Protein AF-A0A9P0ZIE6-F1 (afdb_monomer)

Foldseek 3Di:
DLQVVVLVLDDPVCSVVQDRDPDPVVSVVSCCVVPVVPLVVVLVVLVVVLLVLAADVPHDLVVSVVVNVVSLLVNCLSPPDFDDPDPPDPPCVVVVVVQVSQQVSLVSSLVRDPPDPQCVVVSCVQVVDPDRDGPVVSSVVVVVSVVVVVVVVVVCVVDDDDDDDDDDDDDDDDDDDDDDDDDDDDDDDDDPPDPDDTDHDDPDDHDPPPDDDD

Structure (mmCIF, N/CA/C/O backbone):
data_AF-A0A9P0ZIE6-F1
#
_entry.id   AF-A0A9P0ZIE6-F1
#
loop_
_atom_site.group_PDB
_atom_site.id
_atom_site.type_symbol
_atom_site.label_atom_id
_atom_site.label_alt_id
_atom_site.label_comp_id
_atom_site.label_asym_id
_atom_site.label_entity_id
_atom_site.label_seq_id
_atom_site.pdbx_PDB_ins_code
_atom_site.Cartn_x
_atom_site.Cartn_y
_atom_site.Cartn_z
_atom_site.occupancy
_atom_site.B_iso_or_equiv
_atom_site.auth_seq_id
_atom_site.auth_comp_id
_atom_site.auth_asym_id
_atom_site.auth_atom_id
_atom_site.pdbx_PDB_model_num
ATOM 1 N N . MET A 1 1 ? 6.584 10.038 -33.204 1.00 77.12 1 MET A N 1
ATOM 2 C CA . MET A 1 1 ? 5.863 10.869 -32.205 1.00 77.12 1 MET A CA 1
ATOM 3 C C . MET A 1 1 ? 6.104 10.451 -30.750 1.00 77.12 1 MET A C 1
ATOM 5 O O . MET A 1 1 ? 6.425 11.321 -29.957 1.00 77.12 1 MET A O 1
ATOM 9 N N . ILE A 1 2 ? 6.008 9.167 -30.377 1.00 82.75 2 ILE A N 1
ATOM 10 C CA . ILE A 1 2 ? 6.104 8.726 -28.962 1.00 82.75 2 ILE A CA 1
ATOM 11 C C . ILE A 1 2 ? 7.501 8.949 -28.346 1.00 82.75 2 ILE A C 1
ATOM 13 O O . ILE A 1 2 ? 7.607 9.404 -27.213 1.00 82.75 2 ILE A O 1
ATOM 17 N N . VAL A 1 3 ? 8.572 8.692 -29.103 1.00 82.31 3 VAL A N 1
ATOM 18 C CA . VAL A 1 3 ? 9.971 8.884 -28.663 1.00 82.31 3 VAL A CA 1
ATOM 19 C C . VAL A 1 3 ? 10.231 10.328 -28.214 1.00 82.31 3 VAL A C 1
ATOM 21 O O . VAL A 1 3 ? 10.758 10.555 -27.130 1.00 82.31 3 VAL A O 1
ATOM 24 N N . ALA A 1 4 ? 9.793 11.313 -29.004 1.00 83.56 4 ALA A N 1
ATOM 25 C CA . ALA A 1 4 ? 9.946 12.731 -28.677 1.00 83.56 4 ALA A CA 1
ATOM 26 C C . ALA A 1 4 ? 9.133 13.142 -27.438 1.00 83.56 4 ALA A C 1
ATOM 28 O O . ALA A 1 4 ? 9.583 13.971 -26.654 1.00 83.56 4 ALA A O 1
ATOM 29 N N . TRP A 1 5 ? 7.953 12.551 -27.228 1.00 85.38 5 TRP A N 1
ATOM 30 C CA . TRP A 1 5 ? 7.176 12.762 -26.004 1.00 85.38 5 TRP A CA 1
ATOM 31 C C . TRP A 1 5 ? 7.909 12.236 -24.769 1.00 85.38 5 TRP A C 1
ATOM 33 O O . TRP A 1 5 ? 8.040 12.966 -23.793 1.00 85.38 5 TRP A O 1
ATOM 43 N N . ILE A 1 6 ? 8.465 11.023 -24.841 1.00 84.06 6 ILE A N 1
ATOM 44 C CA . ILE A 1 6 ? 9.253 10.439 -23.747 1.00 84.06 6 ILE A CA 1
ATOM 45 C C . ILE A 1 6 ? 10.444 11.344 -23.406 1.00 84.06 6 ILE A C 1
ATOM 47 O O . ILE A 1 6 ? 10.617 11.711 -22.247 1.00 84.06 6 ILE A O 1
ATOM 51 N N . PHE A 1 7 ? 11.209 11.792 -24.406 1.00 81.06 7 PHE A N 1
ATOM 52 C CA . PHE A 1 7 ? 12.328 12.718 -24.192 1.00 81.06 7 PHE A CA 1
ATOM 53 C C . PHE A 1 7 ? 11.905 14.046 -23.548 1.00 81.06 7 PHE A C 1
ATOM 55 O O . PHE A 1 7 ? 12.624 14.565 -22.698 1.00 81.06 7 PHE A O 1
ATOM 62 N N . ASN A 1 8 ? 10.737 14.583 -23.910 1.00 83.25 8 ASN A N 1
ATOM 63 C CA . ASN A 1 8 ? 10.233 15.837 -23.349 1.00 83.25 8 ASN A CA 1
ATOM 64 C C . ASN A 1 8 ? 9.696 15.706 -21.917 1.00 83.25 8 ASN A C 1
ATOM 66 O O . ASN A 1 8 ? 9.673 16.699 -21.196 1.00 83.25 8 ASN A O 1
ATOM 70 N N . THR A 1 9 ? 9.301 14.505 -21.490 1.00 84.25 9 THR A N 1
ATOM 71 C CA . THR A 1 9 ? 8.858 14.240 -20.109 1.00 84.25 9 THR A CA 1
ATOM 72 C C . THR A 1 9 ? 10.001 13.983 -19.127 1.00 84.25 9 THR A C 1
ATOM 74 O O . THR A 1 9 ? 9.771 13.953 -17.923 1.00 84.25 9 THR A O 1
ATOM 77 N N . ILE A 1 10 ? 11.223 13.782 -19.624 1.00 82.38 10 ILE A N 1
ATOM 78 C CA . ILE A 1 10 ? 12.402 13.517 -18.794 1.00 82.38 10 ILE A CA 1
ATOM 79 C C . ILE A 1 10 ? 13.038 14.840 -18.383 1.00 82.38 10 ILE A C 1
ATOM 81 O O . ILE A 1 10 ? 13.118 15.774 -19.192 1.00 82.38 10 ILE A O 1
ATOM 85 N N . ASP A 1 11 ? 13.518 14.896 -17.143 1.00 82.69 11 ASP A N 1
ATOM 86 C CA . ASP A 1 11 ? 14.234 16.049 -16.610 1.00 82.69 11 ASP A CA 1
ATOM 87 C C . ASP A 1 11 ? 15.426 16.436 -17.515 1.00 82.69 11 ASP A C 1
ATOM 89 O O . ASP A 1 11 ? 16.189 15.550 -17.924 1.00 82.69 11 ASP A O 1
ATOM 93 N N . PRO A 1 12 ? 15.609 17.726 -17.863 1.00 79.81 12 PRO A N 1
ATOM 94 C CA . PRO A 1 12 ? 16.660 18.167 -18.779 1.00 79.81 12 PRO A CA 1
ATOM 95 C C . PRO A 1 12 ? 18.069 17.728 -18.370 1.00 79.81 12 PRO A C 1
ATOM 97 O O . PRO A 1 12 ? 18.883 17.440 -19.249 1.00 79.81 12 PRO A O 1
ATOM 100 N N . SER A 1 13 ? 18.344 17.619 -17.065 1.00 81.00 13 SER A N 1
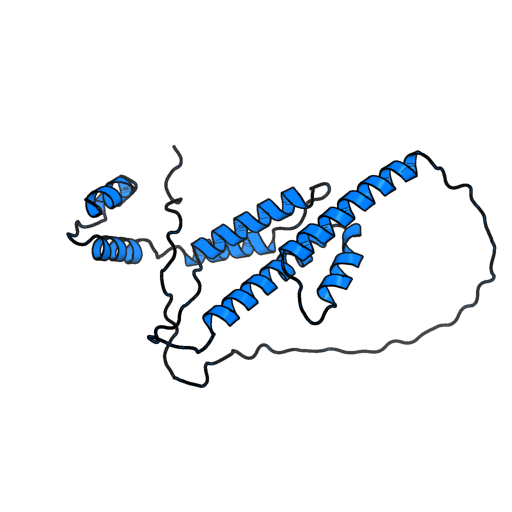ATOM 101 C CA . SER A 1 13 ? 19.649 17.184 -16.552 1.00 81.00 13 SER A CA 1
ATOM 102 C C . SER A 1 13 ? 19.972 15.729 -16.905 1.00 81.00 13 SER A C 1
ATOM 104 O O . SER A 1 13 ? 21.135 15.382 -17.096 1.00 81.00 13 SER A O 1
ATOM 106 N N . LEU A 1 14 ? 18.946 14.888 -17.070 1.00 78.50 14 LEU A N 1
ATOM 107 C CA . LEU A 1 14 ? 19.089 13.472 -17.409 1.00 78.50 14 LEU A CA 1
ATOM 108 C C . LEU A 1 14 ? 19.123 13.223 -18.920 1.00 78.50 14 LEU A C 1
ATOM 110 O O . LEU A 1 14 ? 19.641 12.192 -19.354 1.00 78.50 14 LEU A O 1
ATOM 114 N N . ARG A 1 15 ? 18.622 14.156 -19.741 1.00 80.88 15 ARG A N 1
ATOM 115 C CA . ARG A 1 15 ? 18.558 13.999 -21.208 1.00 80.88 15 ARG A CA 1
ATOM 116 C C . ARG A 1 15 ? 19.932 13.822 -21.849 1.00 80.88 15 ARG A C 1
ATOM 118 O O . ARG A 1 15 ? 20.050 13.054 -22.796 1.00 80.88 15 ARG A O 1
ATOM 125 N N . SER A 1 16 ? 20.961 14.485 -21.320 1.00 79.94 16 SER A N 1
ATOM 126 C CA . SER A 1 16 ? 22.346 14.388 -21.810 1.00 79.94 16 SER A CA 1
ATOM 127 C C . SER A 1 16 ? 22.940 12.983 -21.660 1.00 79.94 16 SER A C 1
ATOM 129 O O . SER A 1 16 ? 23.823 12.593 -22.419 1.00 79.94 16 SER A O 1
ATOM 131 N N . SER A 1 17 ? 22.433 12.210 -20.699 1.00 81.44 17 SER A N 1
ATOM 132 C CA . SER A 1 17 ? 22.898 10.856 -20.401 1.00 81.44 17 SER A CA 1
ATOM 133 C C . SER A 1 17 ? 22.158 9.761 -21.177 1.00 81.44 17 SER A C 1
ATOM 135 O O . SER A 1 17 ? 22.553 8.599 -21.097 1.00 81.44 17 SER A O 1
ATOM 137 N N . ILE A 1 18 ? 21.098 10.096 -21.922 1.00 81.75 18 ILE A N 1
ATOM 138 C CA . ILE A 1 18 ? 20.249 9.135 -22.639 1.00 81.75 18 ILE A CA 1
ATOM 139 C C . ILE A 1 18 ? 20.520 9.244 -24.138 1.00 81.75 18 ILE A C 1
ATOM 141 O O . ILE A 1 18 ? 20.353 10.300 -24.744 1.00 81.75 18 ILE A O 1
ATOM 145 N N . SER A 1 19 ? 20.913 8.133 -24.760 1.00 81.94 19 SER A N 1
ATOM 146 C CA . SER A 1 19 ? 21.117 8.081 -26.208 1.00 81.94 19 SER A CA 1
ATOM 147 C C . SER A 1 19 ? 19.775 8.019 -26.939 1.00 81.94 19 SER A C 1
ATOM 149 O O . SER A 1 19 ? 18.860 7.308 -26.523 1.00 81.94 19 SER A O 1
ATOM 151 N N . TYR A 1 20 ? 19.656 8.739 -28.054 1.00 80.56 20 TYR A N 1
ATOM 152 C CA . TYR A 1 20 ? 18.466 8.671 -28.901 1.00 80.56 20 TYR A CA 1
ATOM 153 C C . TYR A 1 20 ? 18.271 7.257 -29.474 1.00 80.56 20 TYR A C 1
ATOM 155 O O . TYR A 1 20 ? 19.236 6.603 -29.875 1.00 80.56 20 TYR A O 1
ATOM 163 N N . ARG A 1 21 ? 17.019 6.784 -29.509 1.00 81.75 21 ARG A N 1
ATOM 164 C CA . ARG A 1 21 ? 16.616 5.492 -30.084 1.00 81.75 21 ARG A CA 1
ATOM 165 C C . ARG A 1 21 ? 15.365 5.682 -30.936 1.00 81.75 21 ARG A C 1
ATOM 167 O O . ARG A 1 21 ? 14.447 6.388 -30.521 1.00 81.75 21 ARG A O 1
ATOM 174 N N . ASP A 1 22 ? 15.298 4.987 -32.067 1.00 82.25 22 ASP A N 1
ATOM 175 C CA . ASP A 1 22 ? 14.170 5.089 -33.007 1.00 82.25 22 ASP A CA 1
ATOM 176 C C . ASP A 1 22 ? 12.903 4.385 -32.494 1.00 82.25 22 ASP A C 1
ATOM 178 O O . ASP A 1 22 ? 11.773 4.773 -32.798 1.00 82.25 22 ASP A O 1
ATOM 182 N N . SER A 1 23 ? 13.085 3.360 -31.660 1.00 87.44 23 SER A N 1
ATOM 183 C CA . SER A 1 23 ? 12.010 2.606 -31.024 1.00 87.44 23 SER A CA 1
ATOM 184 C C . SER A 1 23 ? 11.738 3.130 -29.615 1.00 87.44 23 SER A C 1
ATOM 186 O O . SER A 1 23 ? 12.613 3.141 -28.748 1.00 87.44 23 SER A O 1
ATOM 188 N N . ALA A 1 24 ? 10.481 3.494 -29.344 1.00 84.94 24 ALA A N 1
ATOM 189 C CA . ALA A 1 24 ? 10.041 3.908 -28.009 1.00 84.94 24 ALA A CA 1
ATOM 190 C C . ALA A 1 24 ? 10.221 2.800 -26.957 1.00 84.94 24 ALA A C 1
ATOM 192 O O . ALA A 1 24 ? 10.434 3.092 -25.781 1.00 84.94 24 ALA A O 1
ATOM 193 N N . ARG A 1 25 ? 10.156 1.528 -27.375 1.00 84.19 25 ARG A N 1
ATOM 194 C CA . ARG A 1 25 ? 10.409 0.379 -26.499 1.00 84.19 25 ARG A CA 1
ATOM 195 C C . ARG A 1 25 ? 11.873 0.334 -26.069 1.00 84.19 25 ARG A C 1
ATOM 197 O O . ARG A 1 25 ? 12.137 0.149 -24.886 1.00 84.19 25 ARG A O 1
ATOM 204 N N . ASP A 1 26 ? 12.787 0.533 -27.010 1.00 84.69 26 ASP A N 1
ATOM 205 C CA . ASP A 1 26 ? 14.225 0.422 -26.758 1.00 84.69 26 ASP A CA 1
ATOM 206 C C . ASP A 1 26 ? 14.730 1.632 -25.970 1.00 84.69 26 ASP A C 1
ATOM 208 O O . ASP A 1 26 ? 15.514 1.472 -25.039 1.00 84.69 26 ASP A O 1
ATOM 212 N N . LEU A 1 27 ? 14.199 2.828 -26.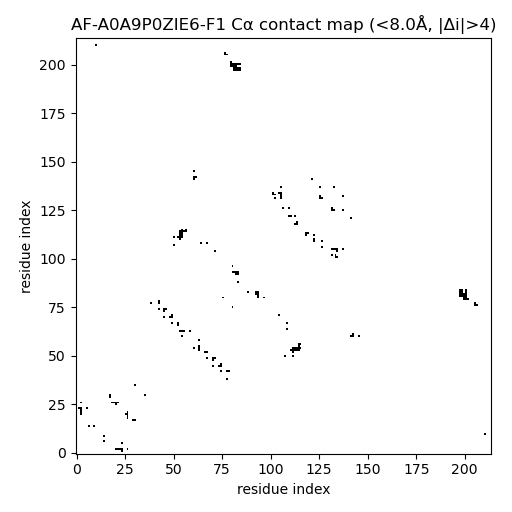260 1.00 85.56 27 LEU A N 1
ATOM 213 C CA . LEU A 1 27 ? 14.433 4.019 -25.440 1.00 85.56 27 LEU A CA 1
ATOM 214 C C . LEU A 1 27 ? 13.996 3.788 -23.989 1.00 85.56 27 LEU A C 1
ATOM 216 O O . LEU A 1 27 ? 14.733 4.085 -23.053 1.00 85.56 27 LEU A O 1
ATOM 220 N N . ARG A 1 28 ? 12.789 3.246 -23.797 1.00 82.81 28 ARG A N 1
ATOM 221 C CA . ARG A 1 28 ? 12.257 2.948 -22.464 1.00 82.81 28 ARG A CA 1
ATOM 222 C C . ARG A 1 28 ? 13.112 1.919 -21.730 1.00 82.81 28 ARG A C 1
ATOM 224 O O . ARG A 1 28 ? 13.285 2.044 -20.522 1.00 82.81 28 ARG A O 1
ATOM 231 N N . GLU A 1 29 ? 13.613 0.908 -22.430 1.00 82.81 29 GLU A N 1
ATO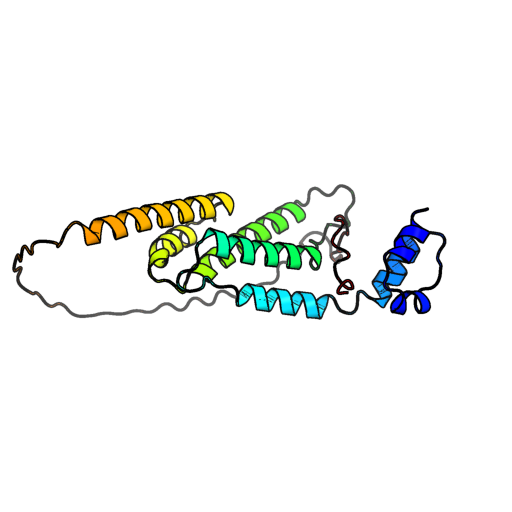M 232 C CA . GLU A 1 29 ? 14.470 -0.114 -21.834 1.00 82.81 29 GLU A CA 1
ATOM 233 C C . GLU A 1 29 ? 15.835 0.455 -21.427 1.00 82.81 29 GLU A C 1
ATOM 235 O O . GLU A 1 29 ? 16.282 0.177 -20.321 1.00 82.81 29 GLU A O 1
ATOM 240 N N . ASP A 1 30 ? 16.451 1.317 -22.242 1.00 82.56 30 ASP A N 1
ATOM 241 C CA . ASP A 1 30 ? 17.716 1.993 -21.899 1.00 82.56 30 ASP A CA 1
ATOM 242 C C . ASP A 1 30 ? 17.545 2.899 -20.663 1.00 82.56 30 ASP A C 1
ATOM 244 O O . ASP A 1 30 ? 18.332 2.836 -19.718 1.00 82.56 30 ASP A O 1
ATOM 248 N N . ILE A 1 31 ? 16.448 3.666 -20.602 1.00 81.88 31 ILE A N 1
ATOM 249 C CA . ILE A 1 31 ? 16.085 4.464 -19.418 1.00 81.88 31 ILE A CA 1
ATOM 250 C C . ILE A 1 31 ? 15.876 3.555 -18.202 1.00 81.88 31 ILE A C 1
ATOM 252 O O . ILE A 1 31 ? 16.398 3.831 -17.123 1.00 81.88 31 ILE A O 1
ATOM 256 N N . ARG A 1 32 ? 15.141 2.448 -18.356 1.00 78.12 32 ARG A N 1
ATOM 257 C CA . ARG A 1 32 ? 14.924 1.486 -17.272 1.00 78.12 32 ARG A CA 1
ATOM 258 C C . ARG A 1 32 ? 16.256 0.924 -16.790 1.00 78.12 32 ARG A C 1
ATOM 260 O O . ARG A 1 32 ? 16.507 0.943 -15.596 1.00 78.12 32 ARG A O 1
ATOM 267 N N . GLN A 1 33 ? 17.133 0.451 -17.660 1.00 76.75 33 GLN A N 1
ATOM 268 C CA . GLN A 1 33 ? 18.392 -0.165 -17.236 1.00 76.75 33 GLN A CA 1
ATOM 269 C C . GLN A 1 33 ? 19.298 0.817 -16.490 1.00 76.75 33 GLN A C 1
ATOM 271 O O . GLN A 1 33 ? 19.892 0.444 -15.481 1.00 76.75 33 GLN A O 1
ATOM 276 N N . ARG A 1 34 ? 19.340 2.082 -16.921 1.00 75.81 34 ARG A N 1
ATOM 277 C CA . ARG A 1 34 ? 20.168 3.115 -16.281 1.00 75.81 34 ARG A CA 1
ATOM 278 C C . ARG A 1 34 ? 19.570 3.671 -14.988 1.00 75.81 34 ARG A C 1
ATOM 280 O O . ARG A 1 34 ? 20.317 3.929 -14.052 1.00 75.81 34 ARG A O 1
ATOM 287 N N . PHE A 1 35 ? 18.246 3.830 -14.912 1.00 72.88 35 PHE A N 1
ATOM 288 C CA . PHE A 1 35 ? 17.576 4.542 -13.811 1.00 72.88 35 PHE A CA 1
ATOM 289 C C . PHE A 1 35 ? 16.687 3.667 -12.914 1.00 72.88 35 PHE A C 1
ATOM 291 O O . PHE A 1 35 ? 16.172 4.146 -11.909 1.00 72.88 35 PHE A O 1
ATOM 298 N N . SER A 1 36 ? 16.518 2.375 -13.217 1.00 69.50 36 SER A N 1
ATOM 299 C CA . SER A 1 36 ? 15.828 1.421 -12.324 1.00 69.50 36 SER A CA 1
ATOM 300 C C . SER A 1 36 ? 16.661 1.022 -11.103 1.00 69.50 36 SER A C 1
ATOM 302 O O . SER A 1 36 ? 16.116 0.469 -10.139 1.00 69.50 36 SER A O 1
ATOM 304 N N . VAL A 1 37 ? 17.968 1.328 -11.118 1.00 55.84 37 VAL A N 1
ATOM 305 C CA . VAL A 1 37 ? 18.922 1.124 -10.018 1.00 55.84 37 VAL A CA 1
ATOM 306 C C . VAL A 1 37 ? 18.613 2.135 -8.906 1.00 55.84 37 VAL A C 1
ATOM 308 O O . VAL A 1 37 ? 19.262 3.159 -8.752 1.00 55.84 37 VAL A O 1
ATOM 311 N N . GLY A 1 38 ? 17.538 1.884 -8.165 1.00 60.06 38 GLY A N 1
ATOM 312 C CA . GLY A 1 38 ? 17.027 2.807 -7.146 1.00 60.06 38 GLY A CA 1
ATOM 313 C C . GLY A 1 38 ? 15.660 2.418 -6.591 1.00 60.06 38 GLY A C 1
ATOM 314 O O . GLY A 1 38 ? 15.335 2.750 -5.450 1.00 60.06 38 GLY A O 1
ATOM 315 N N . ASN A 1 39 ? 14.89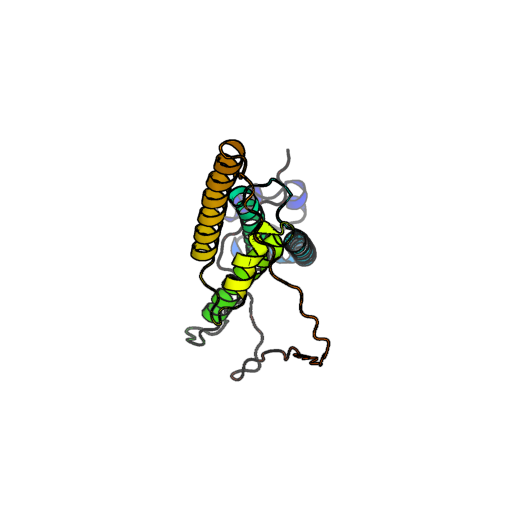1 1.613 -7.333 1.00 71.12 39 ASN A N 1
ATOM 316 C CA . ASN A 1 39 ? 13.563 1.196 -6.885 1.00 71.12 39 ASN A CA 1
ATOM 317 C C . ASN A 1 39 ? 13.625 0.313 -5.633 1.00 71.12 39 ASN A C 1
ATOM 319 O O . ASN A 1 39 ? 12.752 0.417 -4.785 1.00 71.12 39 ASN A O 1
ATOM 323 N N . GLY A 1 40 ? 14.668 -0.505 -5.453 1.00 77.69 40 GLY A N 1
ATOM 324 C CA . GLY A 1 40 ? 14.791 -1.382 -4.279 1.00 77.69 40 GLY A CA 1
ATOM 325 C C . GLY A 1 40 ? 14.842 -0.622 -2.948 1.00 77.69 40 GLY A C 1
ATOM 326 O O . GLY A 1 40 ? 14.127 -0.972 -2.009 1.00 77.69 40 GLY A O 1
ATOM 327 N N . VAL A 1 41 ? 15.633 0.456 -2.883 1.00 83.69 41 VAL A N 1
ATOM 328 C CA . VAL A 1 41 ? 15.724 1.314 -1.688 1.00 83.69 41 VAL A CA 1
ATOM 329 C C . VAL A 1 41 ? 14.403 2.043 -1.462 1.00 83.69 41 VAL A C 1
ATOM 331 O O . VAL A 1 41 ? 13.910 2.072 -0.337 1.00 83.69 41 VAL A O 1
ATOM 334 N N . LYS A 1 42 ? 13.785 2.567 -2.529 1.00 84.69 42 LYS A N 1
ATOM 335 C CA . LYS A 1 42 ? 12.491 3.249 -2.432 1.00 84.69 42 LYS A CA 1
ATOM 336 C C . LYS A 1 42 ? 11.372 2.311 -1.972 1.00 84.69 42 LYS A C 1
ATOM 338 O O . LYS A 1 42 ? 10.597 2.680 -1.099 1.00 84.69 42 LYS A O 1
ATOM 343 N N . ILE A 1 43 ? 11.321 1.085 -2.493 1.00 87.62 43 ILE A N 1
ATOM 344 C CA . ILE A 1 43 ? 10.380 0.040 -2.064 1.00 87.62 43 ILE A CA 1
ATOM 345 C C . ILE A 1 43 ? 10.591 -0.287 -0.587 1.00 87.62 43 ILE A C 1
ATOM 347 O O . ILE A 1 43 ? 9.618 -0.433 0.146 1.00 87.62 43 ILE A O 1
ATOM 351 N N . TYR A 1 44 ? 11.843 -0.409 -0.140 1.00 89.38 44 TYR A N 1
ATOM 352 C CA . TYR A 1 44 ? 12.140 -0.652 1.269 1.00 89.38 44 TYR A CA 1
ATOM 353 C C . TYR A 1 44 ? 11.662 0.505 2.154 1.00 89.38 44 TYR A C 1
ATOM 355 O O . TYR A 1 44 ? 10.951 0.259 3.122 1.00 89.38 44 TYR A O 1
ATOM 363 N N . GLN A 1 45 ? 11.967 1.753 1.784 1.00 90.44 45 GLN A N 1
ATOM 364 C CA . GLN A 1 45 ? 11.489 2.946 2.494 1.00 90.44 45 GLN A CA 1
ATOM 365 C C . GLN A 1 45 ? 9.961 2.974 2.585 1.00 90.44 45 GLN A C 1
ATOM 367 O O . GLN A 1 45 ? 9.423 3.094 3.679 1.00 90.44 45 GLN A O 1
ATOM 372 N N . LEU A 1 46 ? 9.263 2.767 1.463 1.00 91.88 46 LEU A N 1
ATOM 373 C CA . LEU A 1 46 ? 7.801 2.710 1.434 1.00 91.88 46 LEU A CA 1
ATOM 374 C C . LEU A 1 46 ? 7.252 1.572 2.307 1.00 91.88 46 LEU A C 1
ATOM 376 O O . LEU A 1 46 ? 6.243 1.748 2.981 1.00 91.88 46 LEU A O 1
ATOM 380 N N . LYS A 1 47 ? 7.919 0.411 2.339 1.00 90.56 47 LYS A N 1
ATOM 381 C CA . LYS A 1 47 ? 7.540 -0.710 3.214 1.00 90.56 47 LYS A CA 1
ATOM 382 C C . LYS A 1 47 ? 7.754 -0.383 4.695 1.00 90.56 47 LYS A C 1
ATOM 384 O O . LYS A 1 47 ? 6.915 -0.771 5.501 1.00 90.56 47 LYS A O 1
ATOM 389 N N . CYS A 1 48 ? 8.815 0.340 5.052 1.00 91.44 48 CYS A N 1
ATOM 390 C CA . CYS A 1 48 ? 9.020 0.839 6.414 1.00 91.44 48 CYS A CA 1
ATOM 391 C C . CYS A 1 48 ? 7.941 1.858 6.805 1.00 91.44 48 CYS A C 1
ATOM 393 O O . CYS A 1 48 ? 7.283 1.692 7.830 1.00 91.44 48 CYS A O 1
ATOM 395 N N . GLU A 1 49 ? 7.686 2.853 5.949 1.00 92.19 49 GLU A N 1
ATOM 396 C CA . GLU A 1 49 ? 6.617 3.837 6.154 1.00 92.19 49 GLU A CA 1
ATOM 397 C C . GLU A 1 49 ? 5.251 3.157 6.318 1.00 92.19 49 GLU A C 1
ATOM 399 O O . GLU A 1 49 ? 4.455 3.556 7.167 1.00 92.19 49 GLU A O 1
ATOM 404 N N . LEU A 1 50 ? 4.991 2.091 5.556 1.00 92.12 50 LEU A N 1
ATOM 405 C CA . LEU A 1 50 ? 3.777 1.288 5.667 1.00 92.12 50 LEU A CA 1
ATOM 406 C C . LEU A 1 50 ? 3.666 0.583 7.024 1.00 92.12 50 LEU A C 1
ATOM 408 O O . LEU A 1 50 ? 2.602 0.623 7.639 1.00 92.12 50 LEU A O 1
ATOM 412 N N . THR A 1 51 ? 4.747 -0.030 7.519 1.00 88.50 51 THR A N 1
ATOM 413 C CA . THR A 1 51 ? 4.749 -0.684 8.841 1.00 88.50 51 THR A CA 1
ATOM 414 C C . THR A 1 51 ? 4.612 0.303 9.999 1.00 88.50 51 THR A C 1
ATOM 416 O O . THR A 1 51 ? 4.028 -0.034 11.033 1.00 88.50 51 THR A O 1
ATOM 419 N N . ASP A 1 52 ? 5.102 1.527 9.815 1.00 90.19 52 ASP A N 1
ATOM 420 C CA . ASP A 1 52 ? 5.010 2.606 10.799 1.00 90.19 52 ASP A CA 1
ATOM 421 C C . ASP A 1 52 ? 3.675 3.365 10.714 1.00 90.19 52 ASP A C 1
ATOM 423 O O . ASP A 1 52 ? 3.311 4.107 11.634 1.00 90.19 52 ASP A O 1
ATOM 427 N N . CYS A 1 53 ? 2.902 3.161 9.642 1.00 89.81 53 CYS A N 1
ATOM 428 C CA . CYS A 1 53 ? 1.619 3.816 9.423 1.00 89.81 53 CYS A CA 1
ATOM 429 C C . CYS A 1 53 ? 0.533 3.251 10.347 1.00 89.81 53 CYS A C 1
ATOM 431 O O . CYS A 1 53 ? -0.221 2.332 10.015 1.00 89.81 53 CYS A O 1
ATOM 433 N N . LYS A 1 54 ? 0.428 3.857 11.526 1.00 89.62 54 LYS A N 1
ATOM 434 C CA . LYS A 1 54 ? -0.612 3.570 12.514 1.00 89.62 54 LYS A CA 1
ATOM 435 C C . LYS A 1 54 ? -1.591 4.738 12.632 1.00 89.62 54 LYS A C 1
ATOM 437 O O . LYS A 1 54 ? -1.280 5.873 12.241 1.00 89.62 54 LYS A O 1
ATOM 442 N N . GLN A 1 55 ? -2.779 4.451 13.158 1.00 87.88 55 GLN A N 1
ATOM 443 C CA . GLN A 1 55 ? -3.770 5.477 13.464 1.00 87.88 55 GLN A CA 1
ATOM 444 C C . GLN A 1 55 ? -3.222 6.396 14.560 1.00 87.88 55 GLN A C 1
ATOM 446 O O . GLN A 1 55 ? -2.752 5.924 15.596 1.00 87.88 55 GLN A O 1
ATOM 451 N N . ARG A 1 56 ? -3.249 7.710 14.325 1.00 86.44 56 ARG A N 1
ATOM 452 C CA . ARG A 1 56 ? -2.852 8.696 15.340 1.00 86.44 56 ARG A CA 1
ATOM 453 C C . ARG A 1 56 ? -4.000 8.917 16.326 1.00 86.44 56 ARG A C 1
ATOM 455 O O . ARG A 1 56 ? -5.164 8.743 15.968 1.00 86.44 56 ARG A O 1
ATOM 462 N N . SER A 1 57 ? -3.688 9.316 17.558 1.00 82.00 57 SER A N 1
ATOM 463 C CA . SER A 1 57 ? -4.736 9.610 18.542 1.00 82.00 57 SER A CA 1
ATOM 464 C C . SER A 1 57 ? -5.607 10.775 18.057 1.00 82.00 57 SER A C 1
ATOM 466 O O . SER A 1 57 ? -5.086 11.791 17.594 1.00 82.00 57 SER A O 1
ATOM 468 N N . GLY A 1 58 ? -6.928 10.590 18.095 1.00 80.50 58 GLY A N 1
ATOM 469 C CA . GLY A 1 58 ? -7.912 11.560 17.597 1.00 80.50 58 GLY A CA 1
ATOM 470 C C . GLY A 1 58 ? -8.070 11.634 16.070 1.00 80.50 58 GLY A C 1
ATOM 471 O O . GLY A 1 58 ? -8.847 12.451 15.584 1.00 80.50 58 GLY A O 1
ATOM 472 N N . GLU A 1 59 ? -7.369 10.804 15.292 1.00 87.50 59 GLU A N 1
ATOM 473 C CA . GLU A 1 59 ? -7.534 10.752 13.835 1.00 87.50 59 GLU A CA 1
ATOM 474 C C . GLU A 1 59 ? -8.739 9.884 13.441 1.00 87.50 59 GLU A C 1
ATOM 476 O O . GLU A 1 59 ? -8.886 8.763 13.937 1.00 87.50 59 GLU A O 1
ATOM 481 N N . SER A 1 60 ? -9.567 10.367 12.506 1.00 88.88 60 SER A N 1
ATOM 482 C CA . SER A 1 60 ? -10.697 9.590 11.983 1.00 88.88 60 SER A CA 1
ATOM 483 C C . SER A 1 60 ? -10.244 8.379 11.168 1.00 88.88 60 SER A C 1
ATOM 485 O O . SER A 1 60 ? -9.203 8.405 10.497 1.00 88.88 60 SER A O 1
ATOM 487 N N . ILE A 1 61 ? -11.062 7.324 11.157 1.00 89.62 61 ILE A N 1
ATOM 488 C CA . ILE A 1 61 ? -10.745 6.083 10.429 1.00 89.62 61 ILE A CA 1
ATOM 489 C C . ILE A 1 61 ? -10.582 6.351 8.931 1.00 89.62 61 ILE A C 1
ATOM 491 O O . ILE A 1 61 ? -9.697 5.789 8.285 1.00 89.62 61 ILE A O 1
ATOM 495 N N . MET A 1 62 ? -11.391 7.255 8.372 1.00 90.81 62 MET A N 1
ATOM 496 C CA . MET A 1 62 ? -11.297 7.662 6.970 1.00 90.81 62 MET A CA 1
ATOM 497 C C . MET A 1 62 ? -9.945 8.303 6.632 1.00 90.81 62 MET A C 1
ATOM 499 O O . MET A 1 62 ? -9.336 7.951 5.620 1.00 90.81 62 MET A O 1
ATOM 503 N N . THR A 1 63 ? -9.454 9.218 7.473 1.00 91.44 63 THR A N 1
ATOM 504 C CA . THR A 1 63 ? -8.167 9.895 7.240 1.00 91.44 63 THR A CA 1
ATOM 505 C C . THR A 1 63 ? -7.019 8.895 7.298 1.00 91.44 63 THR A C 1
ATOM 507 O O . THR A 1 63 ? -6.181 8.859 6.393 1.00 91.44 63 THR A O 1
ATOM 510 N N . TYR A 1 64 ? -7.036 8.017 8.303 1.00 91.94 64 TYR A N 1
ATOM 511 C CA . TYR A 1 64 ? -6.061 6.941 8.433 1.00 91.94 64 TYR A CA 1
ATOM 512 C C . TYR A 1 64 ? -6.073 6.000 7.215 1.00 91.94 64 TYR A C 1
ATOM 514 O O . TYR A 1 64 ? -5.027 5.755 6.608 1.00 91.94 64 TYR A O 1
ATOM 522 N N . PHE A 1 65 ? -7.255 5.532 6.801 1.00 91.94 65 PHE A N 1
ATOM 523 C CA . PHE A 1 65 ? -7.412 4.640 5.653 1.00 91.94 65 PHE A CA 1
ATOM 524 C C . PHE A 1 65 ? -6.881 5.261 4.357 1.00 91.94 65 PHE A C 1
ATOM 526 O O . PHE A 1 65 ? -6.196 4.589 3.589 1.00 91.94 65 PHE A O 1
ATOM 533 N N . ASN A 1 66 ? -7.129 6.552 4.125 1.00 92.94 66 ASN A N 1
ATOM 534 C CA . ASN A 1 66 ? -6.631 7.249 2.940 1.00 92.94 66 ASN A CA 1
ATOM 535 C C . ASN A 1 66 ? -5.097 7.332 2.909 1.00 92.94 66 ASN A C 1
ATOM 537 O O . ASN A 1 66 ? -4.499 7.113 1.853 1.00 92.94 66 ASN A O 1
ATOM 541 N N . ARG A 1 67 ? -4.447 7.604 4.053 1.00 93.56 67 ARG A N 1
ATOM 542 C CA . ARG A 1 67 ? -2.974 7.596 4.153 1.00 93.56 67 ARG A CA 1
ATOM 543 C C . ARG A 1 67 ? -2.409 6.211 3.853 1.00 93.56 67 ARG A C 1
ATOM 545 O O . ARG A 1 67 ? -1.461 6.090 3.082 1.00 93.56 67 ARG A O 1
ATOM 552 N N . LEU A 1 68 ? -3.013 5.175 4.430 1.00 93.12 68 LEU A N 1
ATOM 553 C CA . LEU A 1 68 ? -2.592 3.791 4.231 1.00 93.12 68 LEU A CA 1
ATOM 554 C C . LEU A 1 68 ? -2.789 3.337 2.777 1.00 93.12 68 LEU A C 1
ATOM 556 O O . LEU A 1 68 ? -1.888 2.750 2.183 1.00 93.12 68 LEU A O 1
ATOM 560 N N . LYS A 1 69 ? -3.929 3.686 2.172 1.00 92.81 69 LYS A N 1
ATOM 561 C CA . LYS A 1 69 ? -4.230 3.399 0.767 1.00 92.81 69 LYS A CA 1
ATOM 562 C C . LYS A 1 69 ? -3.217 4.036 -0.176 1.00 92.81 69 LYS A C 1
ATOM 564 O O . LYS A 1 69 ? -2.737 3.361 -1.078 1.00 92.81 69 LYS A O 1
ATOM 569 N N . LYS A 1 70 ? -2.840 5.291 0.078 1.00 93.00 70 LYS A N 1
ATOM 570 C CA . LYS A 1 70 ? -1.808 5.977 -0.702 1.00 93.00 70 LYS A CA 1
ATOM 571 C C . LYS A 1 70 ? -0.470 5.232 -0.656 1.00 93.00 70 LYS A C 1
ATOM 573 O O . LYS A 1 70 ? 0.124 5.014 -1.702 1.00 93.00 70 LYS A O 1
ATOM 578 N N . LEU A 1 71 ? -0.034 4.784 0.525 1.00 92.88 71 LEU A N 1
ATOM 579 C CA . LEU A 1 71 ? 1.197 3.995 0.658 1.00 92.88 71 LEU A CA 1
ATOM 580 C C . LEU A 1 71 ? 1.108 2.652 -0.075 1.00 92.88 71 LEU A C 1
ATOM 582 O O . LEU A 1 71 ? 2.081 2.233 -0.696 1.00 92.88 71 LEU A O 1
ATOM 586 N N . TRP A 1 72 ? -0.043 1.972 -0.041 1.00 92.94 72 TRP A N 1
ATOM 587 C CA . TRP A 1 72 ? -0.229 0.753 -0.832 1.00 92.94 72 TRP A CA 1
ATOM 588 C C . TRP A 1 72 ? -0.142 1.012 -2.328 1.00 92.94 72 TRP A C 1
ATOM 590 O O . TRP A 1 72 ? 0.484 0.218 -3.025 1.00 92.94 72 TRP A O 1
ATOM 600 N N . ASP A 1 73 ? -0.770 2.080 -2.812 1.00 90.50 73 ASP A N 1
ATOM 601 C CA . ASP A 1 73 ? -0.717 2.463 -4.220 1.00 90.50 73 ASP A CA 1
ATOM 602 C C . ASP A 1 73 ? 0.732 2.777 -4.620 1.00 90.50 73 ASP A C 1
ATOM 604 O O . ASP A 1 73 ? 1.230 2.176 -5.566 1.00 90.50 73 ASP A O 1
ATOM 608 N N . ASP A 1 74 ? 1.462 3.554 -3.812 1.00 89.50 74 ASP A N 1
ATOM 609 C CA . ASP A 1 74 ? 2.884 3.842 -4.030 1.00 89.50 74 ASP A CA 1
ATOM 610 C C . ASP A 1 74 ? 3.735 2.551 -4.029 1.00 89.50 74 ASP A C 1
ATOM 612 O O . ASP A 1 74 ? 4.598 2.368 -4.881 1.00 89.50 74 ASP A O 1
ATOM 616 N N . VAL A 1 75 ? 3.498 1.596 -3.122 1.00 88.88 75 VAL A N 1
ATOM 617 C CA . VAL A 1 75 ? 4.220 0.307 -3.139 1.00 88.88 75 VAL A CA 1
ATOM 618 C C . VAL A 1 75 ? 3.866 -0.514 -4.377 1.00 88.88 75 VAL A C 1
ATOM 620 O O . VAL A 1 75 ? 4.755 -1.107 -4.981 1.00 88.88 75 VAL A O 1
ATOM 623 N N . ASN A 1 76 ? 2.591 -0.570 -4.762 1.00 87.19 76 ASN A N 1
ATOM 624 C CA . ASN A 1 76 ? 2.136 -1.308 -5.944 1.00 87.19 76 ASN A CA 1
ATOM 625 C C . ASN A 1 76 ? 2.713 -0.732 -7.236 1.00 87.19 76 ASN A C 1
ATOM 627 O O . ASN A 1 76 ? 2.921 -1.475 -8.197 1.00 87.19 76 ASN A O 1
ATOM 631 N N . ASP A 1 77 ? 2.962 0.570 -7.219 1.00 84.81 77 ASP A N 1
ATOM 632 C CA . ASP A 1 77 ? 3.538 1.336 -8.299 1.00 84.81 77 ASP A CA 1
ATOM 633 C C . ASP A 1 77 ? 4.995 0.907 -8.583 1.00 84.81 77 ASP A C 1
ATOM 635 O O . ASP A 1 77 ? 5.364 0.660 -9.735 1.00 84.81 77 ASP A O 1
ATOM 639 N N . TYR A 1 78 ? 5.813 0.717 -7.542 1.00 81.00 78 TYR A N 1
ATOM 640 C CA . TYR A 1 78 ? 7.201 0.249 -7.695 1.00 81.00 78 TYR A CA 1
ATOM 641 C C . TYR A 1 78 ? 7.353 -1.284 -7.669 1.00 81.00 78 TYR A C 1
ATOM 643 O O . TYR A 1 78 ? 8.318 -1.813 -8.222 1.00 81.00 78 TYR A O 1
ATOM 651 N N . ASP A 1 79 ? 6.428 -2.003 -7.029 1.00 80.62 79 ASP A N 1
ATOM 652 C CA . ASP A 1 79 ? 6.462 -3.452 -6.795 1.00 80.62 79 ASP A CA 1
ATOM 653 C C . ASP A 1 79 ? 5.299 -4.143 -7.536 1.00 80.62 79 ASP A C 1
ATOM 655 O O . ASP A 1 79 ? 4.312 -4.614 -6.946 1.00 80.62 79 ASP A O 1
ATOM 659 N N . ALA A 1 80 ? 5.391 -4.161 -8.870 1.00 78.69 80 ALA A N 1
ATOM 660 C CA . ALA A 1 80 ? 4.422 -4.831 -9.734 1.00 78.69 80 ALA A CA 1
ATOM 661 C C . ALA A 1 80 ? 4.314 -6.332 -9.402 1.00 78.69 80 ALA A C 1
ATOM 663 O O . ALA A 1 80 ? 5.255 -6.960 -8.933 1.00 78.69 80 ALA A O 1
ATOM 664 N N . LEU A 1 81 ? 3.158 -6.955 -9.631 1.00 78.88 81 LEU A N 1
ATOM 665 C CA . LEU A 1 81 ? 3.070 -8.400 -9.410 1.00 78.88 81 LEU A CA 1
ATOM 666 C C . LEU A 1 81 ? 3.819 -9.145 -10.520 1.00 78.88 81 LEU A C 1
ATOM 668 O O . LEU A 1 81 ? 3.646 -8.813 -11.696 1.00 78.88 81 LEU A O 1
ATOM 672 N N . PRO A 1 82 ? 4.599 -10.187 -10.189 1.00 76.69 82 PRO A N 1
ATOM 673 C CA . PRO A 1 82 ? 5.145 -11.054 -11.214 1.00 76.69 82 PRO A CA 1
ATOM 674 C C . PRO A 1 82 ? 4.001 -11.746 -11.956 1.00 76.69 82 PRO A C 1
ATOM 676 O O . PRO A 1 82 ? 3.056 -12.239 -11.332 1.00 76.69 82 PRO A O 1
ATOM 679 N N . SER A 1 83 ? 4.097 -11.816 -13.284 1.00 71.06 83 SER A N 1
ATOM 680 C CA . SER A 1 83 ? 3.181 -12.649 -14.070 1.00 71.06 83 SER A CA 1
ATOM 681 C C . SER A 1 83 ? 3.910 -13.877 -14.550 1.00 71.06 83 SER A C 1
ATOM 683 O O . SER A 1 83 ? 5.138 -13.928 -14.637 1.00 71.06 83 SER A O 1
ATOM 685 N N . CYS A 1 84 ? 3.142 -14.914 -14.846 1.00 75.00 84 CYS A N 1
ATOM 686 C CA . CYS A 1 84 ? 3.758 -16.065 -15.456 1.00 75.00 84 CYS A CA 1
ATOM 687 C C . CYS A 1 84 ? 4.176 -15.730 -16.889 1.00 75.00 84 CYS A C 1
ATOM 689 O O . CYS A 1 84 ? 3.374 -15.227 -17.671 1.00 75.00 84 CYS A O 1
ATOM 691 N N . SER A 1 85 ? 5.408 -16.085 -17.246 1.00 68.88 85 SER A N 1
ATOM 692 C CA . SER A 1 85 ? 5.924 -16.037 -18.620 1.00 68.88 85 SER A CA 1
ATOM 693 C C . SER A 1 85 ? 5.347 -17.135 -19.521 1.00 68.88 85 SER A C 1
ATOM 695 O O . SER A 1 85 ? 5.723 -17.267 -20.683 1.00 68.88 85 SER A O 1
ATOM 697 N N . CYS A 1 86 ? 4.451 -17.956 -18.986 1.00 74.69 86 CYS A N 1
ATOM 698 C CA . CYS A 1 86 ? 3.832 -19.050 -19.691 1.00 74.69 86 CYS A CA 1
ATOM 699 C C . CYS A 1 86 ? 2.628 -18.548 -20.506 1.00 74.69 86 CYS A C 1
ATOM 701 O O . CYS A 1 86 ? 1.588 -18.185 -19.952 1.00 74.69 86 CYS A O 1
ATOM 703 N N . ASN A 1 87 ? 2.769 -18.536 -21.836 1.00 63.75 87 ASN A N 1
ATOM 704 C CA . ASN A 1 87 ? 1.674 -18.203 -22.749 1.00 63.75 87 ASN A CA 1
ATOM 705 C C . ASN A 1 87 ? 0.473 -19.131 -22.497 1.00 63.75 87 ASN A C 1
ATOM 707 O O . ASN A 1 87 ? 0.596 -20.349 -22.589 1.00 63.75 87 ASN A O 1
ATOM 711 N N . GLY A 1 88 ? -0.687 -18.551 -22.174 1.00 64.69 88 GLY A N 1
ATOM 712 C CA . GLY A 1 88 ? -1.946 -19.290 -22.014 1.00 64.69 88 GLY A CA 1
ATOM 713 C C . GLY A 1 88 ? -2.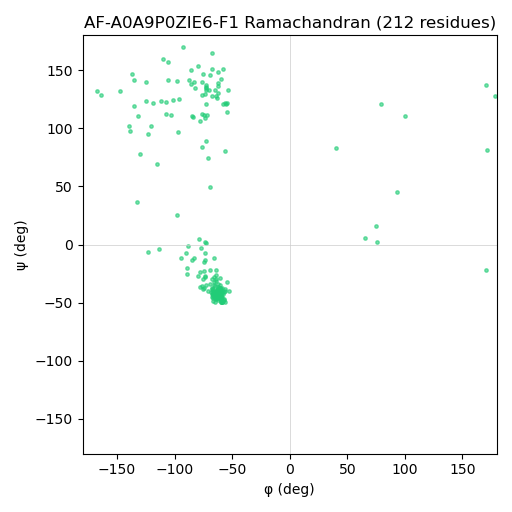093 -20.110 -20.724 1.00 64.69 88 GLY A C 1
ATOM 714 O O . GLY A 1 88 ? -2.965 -20.975 -20.650 1.00 64.69 88 GLY A O 1
ATOM 715 N N . CYS A 1 89 ? -1.275 -19.875 -19.694 1.00 67.62 89 CYS A N 1
ATOM 716 C CA . CYS A 1 89 ? -1.358 -20.674 -18.471 1.00 67.62 89 CYS A CA 1
ATOM 717 C C . CYS A 1 89 ? -2.577 -20.381 -17.605 1.00 67.62 89 CYS A C 1
ATOM 719 O O . CYS A 1 89 ? -2.849 -19.242 -17.229 1.00 67.62 89 CYS A O 1
ATOM 721 N N . ARG A 1 90 ? -3.233 -21.460 -17.172 1.00 68.56 90 ARG A N 1
ATOM 722 C CA . ARG A 1 90 ? -4.323 -21.462 -16.183 1.00 68.56 90 ARG A CA 1
ATOM 723 C C . ARG A 1 90 ? -3.841 -21.805 -14.770 1.00 68.56 90 ARG A C 1
ATOM 725 O O . ARG A 1 90 ? -4.605 -22.289 -13.950 1.00 68.56 90 ARG A O 1
ATOM 732 N N . CYS A 1 91 ? -2.570 -21.553 -14.471 1.00 77.12 91 CYS A N 1
ATOM 733 C CA . CYS A 1 91 ? -1.946 -21.860 -13.181 1.00 77.12 91 CYS A CA 1
ATOM 734 C C . CYS A 1 91 ? -2.514 -21.046 -12.006 1.00 77.12 91 CYS A C 1
ATOM 736 O O . CYS A 1 91 ? -2.194 -21.335 -10.859 1.00 77.12 91 CYS A O 1
ATOM 738 N N . GLY A 1 92 ? -3.315 -20.004 -12.262 1.00 79.19 92 GLY A N 1
ATOM 739 C CA . GLY A 1 92 ? -3.996 -19.235 -11.214 1.00 79.19 92 GLY A CA 1
ATOM 740 C C . GLY A 1 92 ? -3.067 -18.453 -10.274 1.00 79.19 92 GLY A C 1
ATOM 741 O O . GLY A 1 92 ? -3.545 -17.841 -9.324 1.00 79.19 92 GLY A O 1
ATOM 742 N N . ILE A 1 93 ? -1.754 -18.423 -10.534 1.00 83.12 93 ILE A N 1
ATOM 743 C CA . ILE A 1 93 ? -0.748 -17.813 -9.649 1.00 83.12 93 ILE A CA 1
ATOM 744 C C . ILE A 1 93 ? -1.033 -16.327 -9.440 1.00 83.12 93 ILE A C 1
ATOM 746 O O . ILE A 1 93 ? -1.030 -15.855 -8.309 1.00 83.12 93 ILE A O 1
ATOM 750 N N . THR A 1 94 ? -1.349 -15.592 -10.507 1.00 82.31 94 THR A N 1
ATOM 751 C CA . THR A 1 94 ? -1.695 -14.169 -10.409 1.00 82.31 94 THR A CA 1
ATOM 752 C C . THR A 1 94 ? -2.920 -13.947 -9.520 1.00 82.31 94 THR A C 1
ATOM 754 O O . THR A 1 94 ? -2.929 -13.021 -8.715 1.00 82.31 94 THR A O 1
ATOM 757 N N . VAL A 1 95 ? -3.923 -14.830 -9.595 1.00 85.31 95 VAL A N 1
ATOM 758 C CA . VAL A 1 95 ? -5.121 -14.771 -8.741 1.00 85.31 95 VAL A CA 1
ATOM 759 C C . VAL A 1 95 ? -4.752 -15.034 -7.279 1.00 85.31 95 VAL A C 1
ATOM 761 O O 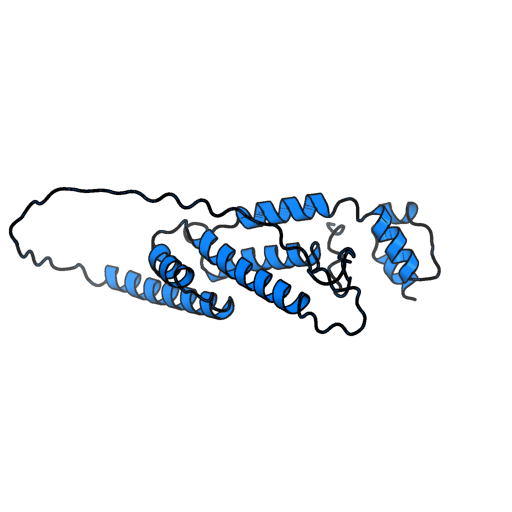. VAL A 1 95 ? -5.174 -14.292 -6.394 1.00 85.31 95 VAL A O 1
ATOM 764 N N . ALA A 1 96 ? -3.910 -16.037 -7.016 1.00 86.56 96 ALA A N 1
ATOM 765 C CA . ALA A 1 96 ? -3.424 -16.336 -5.671 1.00 86.56 96 ALA A CA 1
ATOM 766 C C . ALA A 1 96 ? -2.587 -15.184 -5.080 1.00 86.56 96 ALA A C 1
ATOM 768 O O . ALA A 1 96 ? -2.735 -14.855 -3.903 1.00 86.56 96 ALA A O 1
ATOM 769 N N . LEU A 1 97 ? -1.744 -14.534 -5.890 1.00 87.44 97 LEU A N 1
ATOM 770 C CA . LEU A 1 97 ? -0.948 -13.375 -5.478 1.00 87.44 97 LEU A CA 1
ATOM 771 C C . LEU A 1 97 ? -1.818 -12.150 -5.183 1.00 87.44 97 LEU A C 1
ATOM 773 O O . LEU A 1 97 ? -1.598 -11.485 -4.172 1.00 87.44 97 LEU A O 1
ATOM 777 N N . LEU A 1 98 ? -2.828 -11.880 -6.015 1.00 87.31 98 LEU A N 1
ATOM 778 C CA . LEU A 1 98 ? -3.796 -10.808 -5.773 1.00 87.31 98 LEU A CA 1
ATOM 779 C C . LEU A 1 98 ? -4.580 -11.045 -4.482 1.00 87.31 98 LEU A C 1
ATOM 781 O O . LEU A 1 98 ? -4.701 -10.128 -3.672 1.00 87.31 98 LEU A O 1
ATOM 785 N N . LYS A 1 99 ? -5.044 -12.280 -4.251 1.00 89.38 99 LYS A N 1
ATOM 786 C CA . LYS A 1 99 ? -5.717 -12.654 -3.002 1.00 89.38 99 LYS A CA 1
ATOM 787 C C . LYS A 1 99 ? -4.802 -12.442 -1.797 1.00 89.38 99 LYS A C 1
ATOM 789 O O . LYS A 1 99 ? -5.188 -11.779 -0.844 1.00 89.38 99 LYS A O 1
ATOM 794 N N . ARG A 1 100 ? -3.556 -12.920 -1.865 1.00 89.12 100 ARG A N 1
ATOM 795 C CA . ARG A 1 100 ? -2.571 -12.729 -0.791 1.00 89.12 100 ARG A CA 1
ATOM 796 C C . ARG A 1 100 ? -2.295 -11.251 -0.510 1.00 89.12 100 ARG A C 1
ATOM 798 O O . ARG A 1 100 ? -2.156 -10.878 0.651 1.00 89.12 100 ARG A O 1
ATOM 805 N N . ARG A 1 101 ? -2.206 -10.417 -1.553 1.00 89.69 101 ARG A N 1
ATOM 806 C CA . ARG A 1 101 ? -2.031 -8.965 -1.413 1.00 89.69 101 ARG A CA 1
ATOM 807 C C . ARG A 1 101 ? -3.241 -8.339 -0.719 1.00 89.69 101 ARG A C 1
ATOM 809 O O . ARG A 1 101 ? -3.041 -7.607 0.242 1.00 89.69 101 ARG A O 1
ATOM 816 N N . ALA A 1 102 ? -4.460 -8.677 -1.137 1.00 89.75 102 ALA A N 1
ATOM 817 C CA . ALA A 1 102 ? -5.682 -8.195 -0.493 1.00 89.75 102 ALA A CA 1
ATOM 818 C C . ALA A 1 102 ? -5.755 -8.610 0.989 1.00 89.75 102 ALA A C 1
ATOM 820 O O . ALA A 1 102 ? -6.008 -7.772 1.852 1.00 89.75 102 ALA A O 1
ATOM 821 N N . ASP A 1 103 ? -5.443 -9.870 1.303 1.00 89.88 103 ASP A N 1
ATOM 822 C CA . ASP A 1 103 ? -5.426 -10.361 2.685 1.00 89.88 103 ASP A CA 1
ATOM 823 C C . ASP A 1 103 ? -4.378 -9.625 3.539 1.00 89.88 103 ASP A C 1
ATOM 825 O O . ASP A 1 103 ? -4.609 -9.344 4.714 1.00 89.88 103 ASP A O 1
ATOM 829 N N . ASN A 1 104 ? -3.211 -9.308 2.967 1.00 90.25 104 ASN A N 1
ATOM 830 C CA . ASN A 1 104 ? -2.175 -8.541 3.659 1.00 90.25 104 ASN A CA 1
ATOM 831 C C . ASN A 1 104 ? -2.614 -7.100 3.932 1.00 90.25 104 ASN A C 1
ATOM 833 O O . ASN A 1 104 ? -2.433 -6.643 5.054 1.00 90.25 104 ASN A O 1
ATOM 837 N N . GLN A 1 105 ? -3.254 -6.430 2.969 1.00 91.69 105 GLN A N 1
ATOM 838 C CA . GLN A 1 105 ? -3.793 -5.079 3.167 1.00 91.69 105 GLN A CA 1
ATOM 839 C C . GLN A 1 105 ? -4.795 -5.041 4.327 1.00 91.69 105 GLN A C 1
ATOM 841 O O . GLN A 1 105 ? -4.739 -4.158 5.180 1.00 91.69 105 GLN A O 1
ATOM 846 N N . VAL A 1 106 ? -5.675 -6.043 4.419 1.00 91.62 106 VAL A N 1
ATOM 847 C CA . VAL A 1 106 ? -6.617 -6.152 5.542 1.00 91.62 106 VAL A CA 1
ATOM 848 C C . VAL A 1 106 ? -5.878 -6.322 6.872 1.00 91.62 106 VAL A C 1
ATOM 850 O O . VAL A 1 106 ? -6.204 -5.645 7.845 1.00 91.62 106 VAL A O 1
ATOM 853 N N . ARG A 1 107 ? -4.866 -7.195 6.932 1.00 89.44 107 ARG A N 1
ATOM 854 C CA . ARG A 1 107 ? -4.073 -7.405 8.156 1.00 89.44 107 ARG A CA 1
ATOM 855 C C . ARG A 1 107 ? -3.319 -6.147 8.574 1.00 89.44 107 ARG A C 1
ATOM 857 O O . ARG A 1 107 ? -3.336 -5.807 9.750 1.00 89.44 107 ARG A O 1
ATOM 864 N N . GLU A 1 108 ? -2.673 -5.467 7.634 1.00 89.81 108 GLU A N 1
ATOM 865 C CA . GLU A 1 108 ? -1.927 -4.228 7.879 1.00 89.81 108 GLU A CA 1
ATOM 866 C C . GLU A 1 108 ? -2.848 -3.130 8.412 1.00 89.81 108 GLU A C 1
ATOM 868 O O . GLU A 1 108 ? -2.544 -2.525 9.440 1.00 89.81 108 GLU A O 1
ATOM 873 N N . PHE A 1 109 ? -4.022 -2.960 7.796 1.00 91.00 109 PHE A N 1
ATOM 874 C CA . PHE A 1 109 ? -5.042 -2.029 8.273 1.00 91.00 109 PHE A CA 1
ATOM 875 C C . PHE A 1 109 ? -5.488 -2.348 9.700 1.00 91.00 109 PHE A C 1
ATOM 877 O O . PHE A 1 109 ? -5.472 -1.479 10.566 1.00 91.00 109 PHE A O 1
ATOM 884 N N . LEU A 1 110 ? -5.821 -3.611 9.980 1.00 87.94 110 LEU A N 1
ATOM 885 C CA . LEU A 1 110 ? -6.254 -4.035 11.311 1.00 87.94 110 LEU A CA 1
ATOM 886 C C . LEU A 1 110 ? -5.151 -3.896 12.369 1.00 87.94 110 LEU A C 1
ATOM 888 O O . LEU A 1 110 ? -5.440 -3.565 13.517 1.00 87.94 110 LEU A O 1
ATOM 892 N N . MET A 1 111 ? -3.890 -4.138 12.010 1.00 85.56 111 MET A N 1
ATOM 893 C CA . MET A 1 111 ? -2.757 -4.010 12.929 1.00 85.56 111 MET A CA 1
ATOM 894 C C . MET A 1 111 ? -2.415 -2.551 13.242 1.00 85.56 111 MET A C 1
ATOM 896 O O . MET A 1 111 ? -2.048 -2.253 14.381 1.00 85.56 111 MET A O 1
ATOM 900 N N . GLY A 1 112 ? -2.570 -1.638 12.282 1.00 85.81 112 GLY A N 1
ATOM 901 C CA . GLY A 1 112 ? -2.298 -0.216 12.491 1.00 85.81 112 GLY A CA 1
ATOM 902 C C . GLY A 1 112 ? -3.359 0.530 13.313 1.00 85.81 112 GLY A C 1
ATOM 903 O O . GLY A 1 112 ? -3.053 1.591 13.856 1.00 85.81 112 GLY A O 1
ATOM 904 N N . LEU A 1 113 ? -4.551 -0.050 13.508 1.00 83.00 113 LEU A N 1
ATOM 905 C CA . LEU A 1 113 ? -5.589 0.448 14.434 1.00 83.00 113 LEU A CA 1
ATOM 906 C C . LEU A 1 113 ? -5.256 0.198 15.923 1.00 83.00 113 LEU A C 1
ATOM 908 O O . LEU A 1 113 ? -5.974 0.652 16.808 1.00 83.00 113 LEU A O 1
ATOM 912 N N . GLY A 1 114 ? -4.188 -0.549 16.227 1.00 65.00 114 GLY A N 1
ATOM 913 C CA . GLY A 1 114 ? -3.908 -1.081 17.567 1.00 65.00 114 GLY A CA 1
ATOM 914 C C . GLY A 1 114 ? -3.412 -0.093 18.633 1.00 65.00 114 GLY A C 1
ATOM 915 O O . GLY A 1 114 ? -3.110 -0.542 19.735 1.00 65.00 114 GLY A O 1
ATOM 916 N N . LEU A 1 115 ? -3.287 1.205 18.333 1.00 61.59 115 LEU A N 1
ATOM 917 C CA . LEU A 1 115 ? -2.887 2.224 19.319 1.00 61.59 115 LEU A CA 1
ATOM 918 C C . LEU A 1 115 ? -4.047 2.665 20.220 1.00 61.59 115 LEU A C 1
ATOM 920 O O . LEU A 1 115 ? -3.813 3.056 21.359 1.00 61.59 115 LEU A O 1
ATOM 924 N N . GLU A 1 116 ? -5.286 2.573 19.736 1.00 67.88 116 GLU A N 1
ATOM 925 C CA . GLU A 1 116 ? -6.470 2.968 20.497 1.00 67.88 116 GLU A CA 1
ATOM 926 C C . GLU A 1 116 ? -7.173 1.721 21.069 1.00 67.88 116 GLU A C 1
ATOM 928 O O . GLU A 1 116 ? -7.556 0.822 20.310 1.00 67.88 116 GLU A O 1
ATOM 933 N N . PRO A 1 117 ? -7.390 1.637 22.397 1.00 71.94 117 PRO A N 1
ATOM 934 C CA . PRO A 1 117 ? -7.986 0.458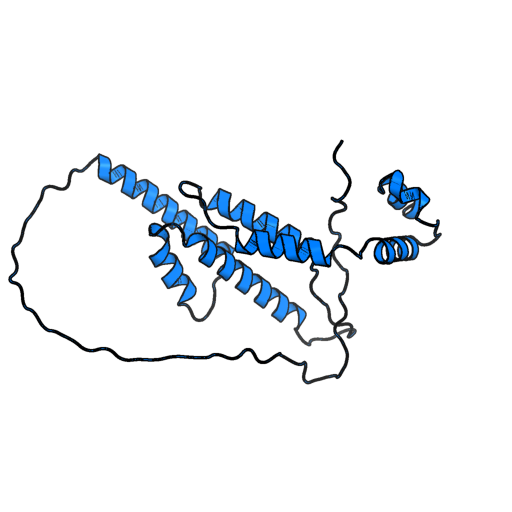 23.031 1.00 71.94 117 PRO A CA 1
ATOM 935 C C . PRO A 1 117 ? -9.431 0.203 22.572 1.00 71.94 117 PRO A C 1
ATOM 937 O O . PRO A 1 117 ? -9.905 -0.931 22.628 1.00 71.94 117 PRO A O 1
ATOM 940 N N . TYR A 1 118 ? -10.115 1.230 22.063 1.00 75.69 118 TYR A N 1
ATOM 941 C CA . TYR A 1 118 ? -11.514 1.170 21.634 1.00 75.69 118 TYR A CA 1
ATOM 942 C C . TYR A 1 118 ? -11.760 0.189 20.478 1.00 75.69 118 TYR A C 1
ATOM 944 O O . TYR A 1 118 ? -12.767 -0.513 20.473 1.00 75.69 118 TYR A O 1
ATOM 952 N N . TYR A 1 119 ? -10.831 0.073 19.524 1.00 81.69 119 TYR A N 1
ATOM 953 C CA . TYR A 1 119 ? -10.999 -0.816 18.365 1.00 81.69 119 TYR A CA 1
ATOM 954 C C . TYR A 1 119 ? -10.507 -2.246 18.619 1.00 81.69 119 TYR A C 1
ATOM 956 O O . TYR A 1 119 ? -10.619 -3.110 17.745 1.00 81.69 119 TYR A O 1
ATOM 964 N N . ALA A 1 120 ? -9.976 -2.536 19.813 1.00 82.25 120 ALA A N 1
ATOM 965 C CA . ALA A 1 120 ? -9.374 -3.828 20.126 1.00 82.25 120 ALA A CA 1
ATOM 966 C C . ALA A 1 120 ? -10.365 -4.996 19.989 1.00 82.25 120 ALA A C 1
ATOM 968 O O . ALA A 1 120 ? -9.994 -6.043 19.457 1.00 82.25 120 ALA A O 1
ATOM 969 N N . ALA A 1 121 ? -11.622 -4.815 20.409 1.00 83.75 121 ALA A N 1
ATOM 970 C CA . ALA A 1 121 ? -12.655 -5.850 20.329 1.00 83.75 121 ALA A CA 1
ATOM 971 C C . ALA A 1 121 ? -13.033 -6.183 18.875 1.00 83.75 121 ALA A C 1
ATOM 973 O O . ALA A 1 121 ? -13.028 -7.352 18.482 1.00 83.75 121 ALA A O 1
ATOM 974 N N . VAL A 1 122 ? -13.290 -5.157 18.053 1.00 83.56 122 VAL A N 1
ATOM 975 C CA . VAL A 1 122 ? -13.615 -5.321 16.626 1.00 83.56 122 VAL A CA 1
ATOM 976 C C . VAL A 1 122 ? -12.443 -5.950 15.878 1.00 83.56 122 VAL A C 1
ATOM 978 O O . VAL A 1 122 ? -12.632 -6.890 15.108 1.00 83.56 122 VAL A O 1
ATOM 981 N N . ARG A 1 123 ? -11.216 -5.503 16.163 1.00 86.12 123 ARG A N 1
ATOM 982 C CA . ARG A 1 123 ? -9.996 -6.072 15.586 1.00 86.12 123 ARG A CA 1
ATOM 983 C C . ARG A 1 123 ? -9.856 -7.562 15.898 1.00 86.12 123 ARG A C 1
ATOM 985 O O . ARG A 1 123 ? -9.633 -8.346 14.980 1.00 86.12 123 ARG A O 1
ATOM 992 N N . SER A 1 124 ? -10.016 -7.960 17.159 1.00 84.75 124 SER A N 1
ATOM 993 C CA . SER A 1 124 ? -9.934 -9.369 17.565 1.00 84.75 124 SER A CA 1
ATOM 994 C C . SER A 1 124 ? -11.032 -10.216 16.919 1.00 84.75 124 SER A C 1
ATOM 996 O O . SER A 1 124 ? -10.751 -11.319 16.459 1.00 84.75 124 SER A O 1
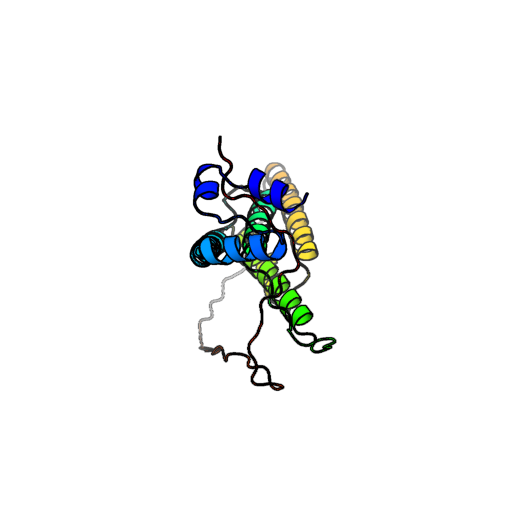ATOM 998 N N . ASN A 1 125 ? -12.260 -9.693 16.804 1.00 86.50 125 ASN A N 1
ATOM 999 C CA . ASN A 1 125 ? -13.347 -10.392 16.115 1.00 86.50 125 ASN A CA 1
ATOM 1000 C C . ASN A 1 125 ? -13.060 -10.593 14.621 1.00 86.50 125 ASN A C 1
ATOM 1002 O O . ASN A 1 125 ? -13.376 -11.646 14.079 1.00 86.50 125 ASN A O 1
ATOM 1006 N N . LEU A 1 126 ? -12.477 -9.597 13.951 1.00 85.38 126 LEU A N 1
ATOM 1007 C CA . LEU A 1 126 ? -12.170 -9.668 12.522 1.00 85.38 126 LEU A CA 1
ATOM 1008 C C . LEU A 1 126 ? -10.949 -10.549 12.227 1.00 85.38 126 LEU A C 1
ATOM 1010 O O . LEU A 1 126 ? -10.970 -11.290 11.248 1.00 85.38 126 LEU A O 1
ATOM 1014 N N . LEU A 1 127 ? -9.912 -10.497 13.072 1.00 83.38 127 LEU A N 1
ATOM 1015 C CA . LEU A 1 127 ? -8.714 -11.337 12.944 1.00 83.38 127 LEU A CA 1
ATOM 1016 C C . LEU A 1 127 ? -8.957 -12.796 13.347 1.00 83.38 127 LEU A C 1
ATOM 1018 O O . LEU A 1 127 ? -8.264 -13.675 12.849 1.00 83.38 127 LEU A O 1
ATOM 1022 N N . GLY A 1 128 ? -9.920 -13.053 14.236 1.00 80.62 128 GLY A N 1
ATOM 1023 C CA . GLY A 1 128 ? -10.269 -14.399 14.693 1.00 80.62 128 GLY A CA 1
ATOM 1024 C C . GLY A 1 128 ? -11.105 -15.220 13.705 1.00 80.62 128 GLY A C 1
ATOM 1025 O O . GLY A 1 128 ? -11.417 -16.367 14.002 1.00 80.62 128 GLY A O 1
ATOM 1026 N N . ARG A 1 129 ? -11.496 -14.657 12.554 1.00 80.38 129 ARG A N 1
ATOM 1027 C CA . ARG A 1 129 ? -12.237 -15.383 11.509 1.00 80.38 129 ARG A CA 1
ATOM 1028 C C . ARG A 1 129 ? -11.276 -16.172 10.619 1.00 80.38 129 ARG A C 1
ATOM 1030 O O . ARG A 1 129 ? -10.251 -15.640 10.203 1.00 80.38 129 ARG A O 1
ATOM 1037 N N . ASP A 1 130 ? -11.667 -17.389 10.239 1.00 67.81 130 ASP A N 1
ATOM 1038 C CA . ASP A 1 130 ? -10.867 -18.263 9.361 1.00 67.81 130 ASP A CA 1
ATOM 1039 C C . ASP A 1 130 ? -10.628 -17.661 7.967 1.00 67.81 130 ASP A C 1
ATOM 1041 O O . ASP A 1 130 ? -9.571 -17.842 7.359 1.00 67.81 130 ASP A O 1
ATOM 1045 N N . THR A 1 131 ? -11.602 -16.904 7.455 1.00 76.69 131 THR A N 1
ATOM 1046 C CA . THR A 1 131 ? -11.479 -16.155 6.202 1.00 76.69 131 THR A CA 1
ATOM 1047 C C . THR A 1 131 ? -11.481 -14.662 6.487 1.00 76.69 131 THR A C 1
ATOM 1049 O O . THR A 1 131 ? -12.454 -14.143 7.045 1.00 76.69 131 THR A O 1
ATOM 1052 N N . LEU A 1 132 ? -10.432 -13.957 6.055 1.00 80.12 132 LEU A N 1
ATOM 1053 C CA . LEU A 1 132 ? -10.419 -12.503 6.146 1.00 80.12 132 LEU A CA 1
ATOM 1054 C C . LEU A 1 132 ? -11.468 -11.911 5.189 1.00 80.12 132 LEU A C 1
ATOM 1056 O O . LEU A 1 132 ? -11.485 -12.258 4.005 1.00 80.12 132 LEU A O 1
ATOM 1060 N N . PRO A 1 133 ? -12.359 -11.039 5.686 1.00 84.06 133 PRO A N 1
ATOM 1061 C CA . PRO A 1 133 ? -13.316 -10.339 4.842 1.00 84.06 133 PRO A CA 1
ATOM 1062 C C . PRO A 1 133 ? -12.616 -9.344 3.909 1.00 84.06 133 PRO A C 1
ATOM 1064 O O . PRO A 1 133 ? -11.464 -8.966 4.117 1.00 84.06 133 PRO A O 1
ATOM 1067 N N . SER A 1 134 ? -13.333 -8.884 2.881 1.00 88.44 134 SER A N 1
ATOM 1068 C CA . SER A 1 134 ? -12.810 -7.874 1.959 1.00 88.44 134 SER A CA 1
ATOM 1069 C C . SER A 1 134 ? -12.502 -6.556 2.679 1.00 88.44 134 SER A C 1
ATOM 1071 O O . SER A 1 134 ? -13.191 -6.169 3.625 1.00 88.44 134 SER A O 1
ATOM 1073 N N . LEU A 1 135 ? -11.494 -5.830 2.188 1.00 89.25 135 LEU A N 1
ATOM 1074 C CA . LEU A 1 135 ? -11.070 -4.543 2.750 1.00 89.25 135 LEU A CA 1
ATOM 1075 C C . LEU A 1 135 ? -12.230 -3.543 2.88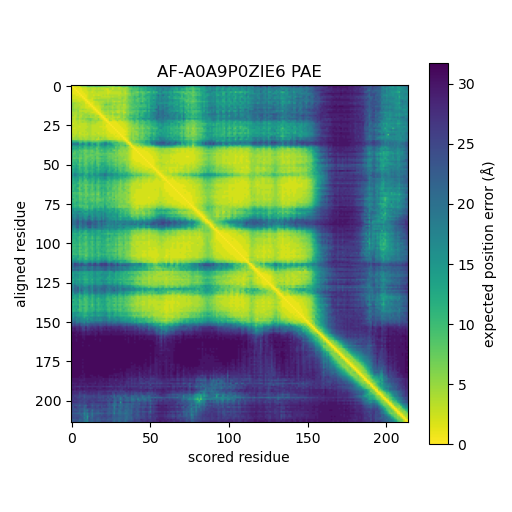1 1.00 89.25 135 LEU A C 1
ATOM 1077 O O . LEU A 1 135 ? -12.348 -2.866 3.897 1.00 89.25 135 LEU A O 1
ATOM 1081 N N . ASN A 1 136 ? -13.125 -3.507 1.891 1.00 89.50 136 ASN A N 1
ATOM 1082 C CA . ASN A 1 136 ? -14.299 -2.633 1.902 1.00 89.50 136 ASN A CA 1
ATOM 1083 C C . ASN A 1 136 ? -15.269 -2.970 3.041 1.00 89.50 136 ASN A C 1
ATOM 1085 O O . ASN A 1 136 ? -15.778 -2.061 3.688 1.00 89.50 136 ASN A O 1
ATOM 1089 N N . LEU A 1 137 ? -15.500 -4.261 3.310 1.00 89.88 137 LEU A N 1
ATOM 1090 C CA . LEU A 1 137 ? -16.378 -4.695 4.398 1.00 89.88 137 LEU A CA 1
ATOM 1091 C C . LEU A 1 137 ? -15.783 -4.324 5.759 1.00 89.88 137 LEU A C 1
ATOM 1093 O O . LEU A 1 137 ? -16.496 -3.865 6.652 1.00 89.88 137 LEU A O 1
ATOM 1097 N N . VAL A 1 138 ? -14.468 -4.500 5.912 1.00 89.69 138 VAL A N 1
ATOM 1098 C CA . VAL A 1 138 ? -13.744 -4.098 7.126 1.00 89.69 138 VAL A CA 1
ATOM 1099 C C . VAL A 1 138 ? -13.851 -2.592 7.338 1.00 89.69 138 VAL A C 1
ATOM 1101 O O . VAL A 1 138 ? -14.187 -2.154 8.434 1.00 89.69 138 VAL A O 1
ATOM 1104 N N . TYR A 1 139 ? -13.634 -1.809 6.283 1.00 90.06 139 TYR A N 1
ATOM 1105 C CA . TYR A 1 139 ? -13.754 -0.356 6.320 1.00 90.06 139 TYR A CA 1
ATOM 1106 C C . TYR A 1 139 ? -15.167 0.103 6.709 1.00 90.06 139 TYR A C 1
ATOM 1108 O O . TYR A 1 139 ? -15.313 0.876 7.653 1.00 90.06 139 TYR A O 1
ATOM 1116 N N . SER A 1 140 ? -16.215 -0.432 6.069 1.00 90.44 140 SER A N 1
ATOM 1117 C CA . SER A 1 140 ? -17.601 -0.087 6.415 1.00 90.44 140 SER A CA 1
ATOM 1118 C C . SER A 1 140 ? -17.951 -0.462 7.852 1.00 90.44 140 SER A C 1
ATOM 1120 O O . SER A 1 140 ? -18.659 0.277 8.529 1.00 90.44 140 SER A O 1
ATOM 1122 N N . ARG A 1 141 ? -17.442 -1.601 8.342 1.00 88.81 141 ARG A N 1
ATOM 1123 C CA . ARG A 1 141 ? -17.709 -2.042 9.712 1.00 88.81 141 ARG A CA 1
ATOM 1124 C C . ARG A 1 141 ? -17.063 -1.121 10.741 1.00 88.81 141 ARG A C 1
ATOM 1126 O O . ARG A 1 141 ? -17.655 -0.863 11.780 1.00 88.81 141 ARG A O 1
ATOM 1133 N N . LEU A 1 142 ? -15.859 -0.644 10.450 1.00 88.56 142 LEU A N 1
ATOM 1134 C CA . LEU A 1 142 ? -15.131 0.259 11.330 1.00 88.56 142 LEU A CA 1
ATOM 1135 C C . LEU A 1 142 ? -15.751 1.656 11.369 1.00 88.56 142 LEU A C 1
ATOM 1137 O O . LEU A 1 142 ? -15.868 2.208 12.456 1.00 88.56 142 LEU A O 1
ATOM 1141 N N . ILE A 1 143 ? -16.215 2.186 10.233 1.00 89.62 143 ILE A N 1
ATOM 1142 C CA . ILE A 1 143 ? -16.966 3.453 10.211 1.00 89.62 143 ILE A CA 1
ATOM 1143 C C . ILE A 1 143 ? -18.236 3.347 11.053 1.00 89.62 143 ILE A C 1
ATOM 1145 O O . ILE A 1 143 ? -18.500 4.222 11.869 1.00 89.62 143 ILE A O 1
ATOM 1149 N N . GLN A 1 144 ? -19.000 2.261 10.905 1.00 87.88 144 GLN A N 1
ATOM 1150 C CA . GLN A 1 144 ? -20.198 2.051 11.724 1.00 87.88 144 GLN A CA 1
ATOM 1151 C C . GLN A 1 144 ? -19.868 2.063 13.221 1.00 87.88 144 GLN A C 1
ATOM 1153 O O . GLN A 1 144 ? -20.604 2.642 14.012 1.00 87.88 144 GLN A O 1
ATOM 1158 N N . GLU A 1 145 ? -18.756 1.444 13.618 1.00 86.00 145 GLU A N 1
ATOM 1159 C CA . GLU A 1 145 ? -18.321 1.450 15.015 1.00 86.00 145 GLU A CA 1
ATOM 1160 C C . GLU A 1 145 ? -17.904 2.855 15.489 1.00 86.00 145 GLU A C 1
ATOM 1162 O O . GLU A 1 145 ? -18.203 3.241 16.619 1.00 86.00 145 GLU A O 1
ATOM 1167 N N . GLU A 1 146 ? -17.247 3.638 14.627 1.00 86.56 146 GLU A N 1
ATOM 1168 C CA . GLU A 1 146 ? -16.883 5.037 14.890 1.00 86.56 146 GLU A CA 1
ATOM 1169 C C . GLU A 1 146 ? -18.130 5.912 15.104 1.00 86.56 146 GLU A C 1
ATOM 1171 O O . GLU A 1 146 ? -18.188 6.674 16.070 1.00 86.56 146 GLU A O 1
ATOM 1176 N N . GLU A 1 147 ? -19.161 5.747 14.272 1.00 86.75 147 GLU A N 1
ATOM 1177 C CA . GLU A 1 147 ? -20.443 6.456 14.386 1.00 86.75 147 GLU A CA 1
ATOM 1178 C C . GLU A 1 147 ? -21.224 6.059 15.645 1.00 86.75 147 GLU A C 1
ATOM 1180 O O . GLU A 1 147 ? -21.710 6.922 16.381 1.00 86.75 147 GLU A O 1
ATOM 1185 N N . VAL A 1 148 ? -21.318 4.756 15.938 1.00 84.19 148 VAL A N 1
ATOM 1186 C CA . VAL A 1 148 ? -21.964 4.255 17.162 1.00 84.19 148 VAL A CA 1
ATOM 1187 C C . VAL A 1 148 ? -21.259 4.806 18.397 1.00 84.19 148 VAL A C 1
ATOM 1189 O O . VAL A 1 148 ? -21.921 5.220 19.350 1.00 84.19 148 VAL A O 1
ATOM 1192 N N . ARG A 1 149 ? -19.924 4.875 18.379 1.00 79.44 149 ARG A N 1
ATOM 1193 C CA . ARG A 1 149 ? -19.149 5.489 19.457 1.00 79.44 149 ARG A CA 1
ATOM 1194 C C . ARG A 1 149 ? -19.415 6.987 19.574 1.00 79.44 149 ARG A C 1
ATOM 1196 O O . ARG A 1 149 ? -19.609 7.474 20.685 1.00 79.44 149 ARG A O 1
ATOM 1203 N N . ALA A 1 150 ? -19.429 7.723 18.466 1.00 80.19 150 ALA A N 1
ATOM 1204 C CA . ALA A 1 150 ? -19.755 9.146 18.495 1.00 80.19 150 ALA A CA 1
ATOM 1205 C C . ALA A 1 150 ? -21.134 9.376 19.145 1.00 80.19 150 ALA A C 1
ATOM 1207 O O . ALA A 1 150 ? -21.283 10.253 19.992 1.00 80.19 150 ALA A O 1
ATOM 1208 N N . ALA A 1 151 ? -22.114 8.517 18.847 1.00 77.38 151 ALA A N 1
ATOM 1209 C CA . ALA A 1 151 ? -23.441 8.577 19.452 1.00 77.38 151 ALA A CA 1
ATOM 1210 C C . ALA A 1 151 ? -23.475 8.197 20.949 1.00 77.38 151 ALA A C 1
ATOM 1212 O O . ALA A 1 151 ? -24.285 8.749 21.697 1.00 77.38 151 ALA A O 1
ATOM 1213 N N . THR A 1 152 ? -22.633 7.265 21.416 1.00 70.94 152 THR A N 1
ATOM 1214 C CA . THR A 1 152 ? -22.575 6.895 22.845 1.00 70.94 152 THR A CA 1
ATOM 1215 C C . THR A 1 152 ? -21.845 7.931 23.695 1.00 70.94 152 THR A C 1
ATOM 1217 O O . THR A 1 152 ? -22.300 8.202 24.804 1.00 70.94 152 THR A O 1
ATOM 1220 N N . VAL A 1 153 ? -20.794 8.572 23.170 1.00 63.28 153 VAL A N 1
ATOM 1221 C CA . VAL A 1 153 ? -20.089 9.678 23.849 1.00 63.28 153 VAL A CA 1
ATOM 1222 C C . VAL A 1 153 ? -21.027 10.871 24.076 1.00 63.28 153 VAL A C 1
ATOM 1224 O O . VAL A 1 153 ? -21.064 11.424 25.173 1.00 63.28 153 VAL A O 1
ATOM 1227 N N . VAL A 1 154 ? -21.874 11.201 23.095 1.00 59.84 154 VAL A N 1
ATOM 1228 C CA . VAL A 1 154 ? -22.884 12.268 23.233 1.00 59.84 154 VAL A CA 1
ATOM 1229 C C . VAL A 1 154 ? -23.932 11.938 24.308 1.00 59.84 154 VAL A C 1
ATOM 1231 O O . VAL A 1 154 ? -24.428 12.830 24.991 1.00 59.84 154 VAL A O 1
ATOM 1234 N N . LYS A 1 155 ? -24.259 10.655 24.524 1.00 50.44 155 LYS A N 1
ATOM 1235 C CA . LYS A 1 155 ? -25.214 10.248 25.572 1.00 50.44 155 LYS A CA 1
ATOM 1236 C C . LYS A 1 155 ? -24.632 10.301 26.984 1.00 50.44 155 LYS A C 1
ATOM 1238 O O . LYS A 1 155 ? -25.381 10.554 27.923 1.00 50.44 155 LYS A O 1
ATOM 1243 N N . THR A 1 156 ? -23.328 10.096 27.159 1.00 46.66 156 THR A N 1
ATOM 1244 C CA . THR A 1 156 ? -22.703 10.138 28.493 1.00 46.66 156 THR A CA 1
ATOM 1245 C C . THR A 1 156 ? -22.654 11.535 29.114 1.00 46.66 156 THR A C 1
ATOM 1247 O O . THR A 1 156 ? -22.625 11.636 30.335 1.00 46.66 156 THR A O 1
ATOM 1250 N N . GLU A 1 157 ? -22.738 12.605 28.319 1.00 44.31 157 GLU A N 1
ATOM 1251 C CA . GLU A 1 157 ? -22.861 13.975 28.845 1.00 44.31 157 GLU A CA 1
ATOM 1252 C C . GLU A 1 157 ? -24.291 14.299 29.322 1.00 44.31 157 GLU A C 1
ATOM 1254 O O . GLU A 1 157 ? -24.479 15.148 30.190 1.00 44.31 157 GLU A O 1
ATOM 1259 N N . ALA A 1 158 ? -25.303 13.587 28.811 1.00 47.34 158 ALA A N 1
ATOM 1260 C CA . ALA A 1 158 ? -26.716 13.826 29.121 1.00 47.34 158 ALA A CA 1
ATOM 1261 C C . ALA A 1 158 ? -27.273 12.961 30.267 1.00 47.34 158 ALA A C 1
ATOM 1263 O O . ALA A 1 158 ? -28.368 13.223 30.762 1.00 47.34 158 ALA A O 1
ATOM 1264 N N . THR A 1 159 ? -26.544 11.940 30.720 1.00 44.88 159 THR A N 1
ATOM 1265 C CA . THR A 1 159 ? -26.972 11.098 31.844 1.00 44.88 159 THR A CA 1
ATOM 1266 C C . THR A 1 159 ? -25.798 10.785 32.754 1.00 44.88 159 THR A C 1
ATOM 1268 O O . THR A 1 159 ? -25.048 9.841 32.513 1.00 44.88 159 THR A O 1
ATOM 1271 N N . ALA A 1 160 ? -25.683 11.546 33.842 1.00 37.94 160 ALA A N 1
ATOM 1272 C CA . ALA A 1 160 ? -25.007 11.075 35.041 1.00 37.94 160 ALA A CA 1
ATOM 1273 C C . ALA A 1 160 ? -25.659 9.742 35.469 1.00 37.94 160 ALA A C 1
ATOM 1275 O O . ALA A 1 160 ? -26.875 9.710 35.687 1.00 37.94 160 ALA A O 1
ATOM 1276 N N . PRO A 1 161 ? -24.917 8.626 35.569 1.00 46.94 161 PRO A N 1
ATOM 1277 C CA . PRO A 1 161 ? -25.495 7.381 36.044 1.00 46.94 161 PRO A CA 1
ATOM 1278 C C . PRO A 1 161 ? -25.720 7.484 37.556 1.00 46.94 161 PRO A C 1
ATOM 1280 O O . PRO A 1 161 ? -24.774 7.483 38.344 1.00 46.94 161 PRO A O 1
ATOM 1283 N N . MET A 1 162 ? -26.991 7.570 37.957 1.00 41.41 162 MET A N 1
ATOM 1284 C CA . MET A 1 162 ? -27.414 7.308 39.330 1.00 41.41 162 MET A CA 1
ATOM 1285 C C . MET A 1 162 ? -26.931 5.910 39.723 1.00 41.41 162 MET A C 1
ATOM 1287 O O . MET A 1 162 ? -27.228 4.905 39.077 1.00 41.41 162 MET A O 1
ATOM 1291 N N . THR A 1 163 ? -26.132 5.885 40.777 1.00 33.84 163 THR A N 1
ATOM 1292 C CA . THR A 1 163 ? -25.557 4.711 41.412 1.00 33.84 163 THR A CA 1
ATOM 1293 C C . THR A 1 163 ? -26.658 3.813 41.975 1.00 33.84 163 THR A C 1
ATOM 1295 O O . THR A 1 163 ? -27.472 4.242 42.788 1.00 33.84 163 THR A O 1
ATOM 1298 N N . PHE A 1 164 ? -26.653 2.532 41.603 1.00 44.41 164 PHE A N 1
ATOM 1299 C CA . PHE A 1 164 ? -27.347 1.491 42.359 1.00 44.41 164 PHE A CA 1
ATOM 1300 C C . PHE A 1 164 ? -26.310 0.460 42.803 1.00 44.41 164 PHE A C 1
ATOM 1302 O O . PHE A 1 164 ? -25.808 -0.335 42.011 1.00 44.41 164 PHE A O 1
ATOM 1309 N N . ALA A 1 165 ? -25.922 0.536 44.076 1.00 37.53 165 ALA A N 1
ATOM 1310 C CA . ALA A 1 165 ? -24.985 -0.392 44.687 1.00 37.53 165 ALA A CA 1
ATOM 1311 C C . ALA A 1 165 ? -25.743 -1.631 45.182 1.00 37.53 165 ALA A C 1
ATOM 1313 O O . ALA A 1 165 ? -26.468 -1.561 46.172 1.00 37.53 165 ALA A O 1
ATOM 1314 N N . VAL A 1 166 ? -25.538 -2.777 44.532 1.00 41.12 166 VAL A N 1
ATOM 1315 C CA . VAL A 1 166 ? -25.891 -4.088 45.092 1.00 41.12 166 VAL A CA 1
ATOM 1316 C C . VAL A 1 166 ? -24.600 -4.743 45.580 1.00 41.12 166 VAL A C 1
ATOM 1318 O O . VAL A 1 166 ? -23.721 -5.084 44.791 1.00 41.12 166 VAL A O 1
ATOM 1321 N N . ARG A 1 167 ? -24.462 -4.876 46.904 1.00 36.09 167 ARG A N 1
ATOM 1322 C CA . ARG A 1 167 ? -23.382 -5.633 47.553 1.00 36.09 167 ARG A CA 1
ATOM 1323 C C . ARG A 1 167 ? -23.658 -7.131 47.395 1.00 36.09 167 ARG A C 1
ATOM 1325 O O . ARG A 1 167 ? -24.583 -7.643 48.016 1.00 36.09 167 ARG A O 1
ATOM 1332 N N . GLY A 1 168 ? -22.841 -7.822 46.604 1.00 39.72 168 GLY A N 1
ATOM 1333 C CA . GLY A 1 168 ? -22.744 -9.286 46.589 1.00 39.72 168 GLY A CA 1
ATOM 1334 C C . GLY A 1 168 ? -21.454 -9.749 47.284 1.00 39.72 168 GLY A C 1
ATOM 1335 O O . GLY A 1 168 ? -20.436 -9.064 47.155 1.00 39.72 168 GLY A O 1
ATOM 1336 N N . PRO A 1 169 ? -21.469 -10.854 48.052 1.00 39.62 169 PRO A N 1
ATOM 1337 C CA . PRO A 1 169 ? -20.319 -11.288 48.838 1.00 39.62 169 PRO A CA 1
ATOM 1338 C C . PRO A 1 169 ? -19.213 -11.921 47.983 1.00 39.62 169 PRO A C 1
ATOM 1340 O O . PRO A 1 169 ? -19.452 -12.597 46.984 1.00 39.62 169 PRO A O 1
ATOM 1343 N N . VAL A 1 170 ? -17.983 -11.688 48.435 1.00 37.16 170 VAL A N 1
ATOM 1344 C CA . VAL A 1 170 ? -16.711 -12.131 47.859 1.00 37.16 170 VAL A CA 1
ATOM 1345 C C . VAL A 1 170 ? -16.522 -13.634 48.083 1.00 37.16 170 VAL A C 1
ATOM 1347 O O . VAL A 1 170 ? -16.711 -14.117 49.197 1.00 37.16 170 VAL A O 1
ATOM 1350 N N . SER A 1 171 ? -16.080 -14.368 47.061 1.00 36.66 171 SER A N 1
ATOM 1351 C CA . SER A 1 171 ? -15.463 -15.690 47.235 1.00 36.66 171 SER A CA 1
ATOM 1352 C C . SER A 1 171 ? -14.205 -15.812 46.371 1.00 36.66 171 SER A C 1
ATOM 1354 O O . SER A 1 171 ? -14.232 -15.669 45.152 1.00 36.66 171 SER A O 1
ATOM 1356 N N . ASN A 1 172 ? -13.086 -16.036 47.061 1.00 38.62 172 ASN A N 1
ATOM 1357 C CA . ASN A 1 172 ? -11.765 -16.354 46.530 1.00 38.62 172 ASN A CA 1
ATOM 1358 C C . ASN A 1 172 ? -11.736 -17.793 46.002 1.00 38.62 172 ASN A C 1
ATOM 1360 O O . ASN A 1 172 ? -12.073 -18.699 46.759 1.00 38.62 172 ASN A O 1
ATOM 1364 N N . THR A 1 173 ? -11.162 -18.019 44.819 1.00 38.72 173 THR A N 1
ATOM 1365 C CA . THR A 1 173 ? -10.441 -19.269 44.514 1.00 38.72 173 THR A CA 1
ATOM 1366 C C . THR A 1 173 ? -9.281 -19.006 43.560 1.00 38.72 173 THR A C 1
ATOM 1368 O O . THR A 1 173 ? -9.421 -18.327 42.545 1.00 38.72 173 THR A O 1
ATOM 1371 N N . ALA A 1 174 ? -8.129 -19.553 43.929 1.00 33.50 174 ALA A N 1
ATOM 1372 C CA . ALA A 1 174 ? -6.839 -19.404 43.285 1.00 33.50 174 ALA A CA 1
ATOM 1373 C C . ALA A 1 174 ? -6.615 -20.395 42.128 1.00 33.50 174 ALA A C 1
ATOM 1375 O O . ALA A 1 174 ? -7.040 -21.542 42.200 1.00 33.50 174 ALA A O 1
ATOM 1376 N N . GLY A 1 175 ? -5.815 -19.953 41.150 1.00 31.36 175 GLY A N 1
ATOM 1377 C CA . GLY A 1 175 ? -4.718 -20.721 40.547 1.00 31.36 175 GLY A CA 1
ATOM 1378 C C . GLY A 1 175 ? -5.039 -21.783 39.487 1.00 31.36 175 GLY A C 1
ATOM 1379 O O . GLY A 1 175 ? -5.612 -22.820 39.789 1.00 31.36 175 GLY A O 1
ATOM 1380 N N . ARG A 1 176 ? -4.467 -21.611 38.284 1.00 33.19 176 ARG A N 1
ATOM 1381 C CA . ARG A 1 176 ? -3.352 -22.428 37.740 1.00 33.19 176 ARG A CA 1
ATOM 1382 C C . ARG A 1 176 ? -3.115 -22.110 36.258 1.00 33.19 176 ARG A C 1
ATOM 1384 O O . ARG A 1 176 ? -4.056 -21.957 35.491 1.00 33.19 176 ARG A O 1
ATOM 1391 N N . GLY A 1 177 ? -1.841 -22.001 35.882 1.00 32.22 177 GLY A N 1
ATOM 1392 C CA . GLY A 1 177 ? -1.398 -21.774 34.507 1.00 32.22 177 GLY A CA 1
ATOM 1393 C C . GLY A 1 177 ? -1.082 -23.054 33.727 1.00 32.22 177 GLY A C 1
ATOM 1394 O O . GLY A 1 177 ? -0.995 -24.131 34.305 1.00 32.22 177 GLY A O 1
ATOM 1395 N N . ALA A 1 178 ? -0.882 -22.879 32.420 1.00 32.22 178 ALA A N 1
ATOM 1396 C CA . ALA A 1 178 ? -0.052 -23.638 31.467 1.00 32.22 178 ALA A CA 1
ATOM 1397 C C . ALA A 1 178 ? -0.285 -22.943 30.102 1.00 32.22 178 ALA A C 1
ATOM 1399 O O . ALA A 1 178 ? -1.419 -22.610 29.786 1.00 32.22 178 ALA A O 1
ATOM 1400 N N . GLY A 1 179 ? 0.700 -22.519 29.309 1.00 32.38 179 GLY A N 1
ATOM 1401 C CA . GLY A 1 179 ? 1.811 -23.292 28.760 1.00 32.38 179 GLY A CA 1
ATOM 1402 C C . GLY A 1 179 ? 1.468 -23.650 27.304 1.00 32.38 179 GLY A C 1
ATOM 1403 O O . GLY A 1 179 ? 0.563 -24.441 27.080 1.00 32.38 179 GLY A O 1
ATOM 1404 N N . GLY A 1 180 ? 2.157 -23.066 26.314 1.00 31.06 180 GLY A N 1
ATOM 1405 C CA . GLY A 1 180 ? 1.937 -23.418 24.904 1.00 31.06 180 GLY A CA 1
ATOM 1406 C C . GLY A 1 180 ? 2.647 -22.518 23.895 1.00 31.06 180 GLY A C 1
ATOM 1407 O O . GLY A 1 180 ? 2.044 -21.617 23.321 1.00 31.06 180 GLY A O 1
ATOM 1408 N N . ALA A 1 181 ? 3.935 -22.774 23.670 1.00 40.59 181 ALA A N 1
ATOM 1409 C CA . ALA A 1 181 ? 4.715 -22.197 22.581 1.00 40.59 181 ALA A CA 1
ATOM 1410 C C . ALA A 1 181 ? 4.370 -22.881 21.244 1.00 40.59 181 ALA A C 1
ATOM 1412 O O . ALA A 1 181 ? 4.453 -24.101 21.136 1.00 40.59 181 ALA A O 1
ATOM 1413 N N . GLY A 1 182 ? 4.048 -22.096 20.212 1.00 31.67 182 GLY A N 1
ATOM 1414 C CA . GLY A 1 182 ? 3.853 -22.574 18.841 1.00 31.67 182 GLY A CA 1
ATOM 1415 C C . GLY A 1 182 ? 4.788 -21.853 17.875 1.00 31.67 182 GLY A C 1
ATOM 1416 O O . GLY A 1 182 ? 4.486 -20.758 17.406 1.00 31.67 182 GLY A O 1
ATOM 1417 N N . ARG A 1 183 ? 5.944 -22.457 17.580 1.00 42.69 183 ARG A N 1
ATOM 1418 C CA . ARG A 1 183 ? 6.854 -22.021 16.510 1.00 42.69 183 ARG A CA 1
ATOM 1419 C C . ARG A 1 183 ? 6.297 -22.493 15.163 1.00 42.69 183 ARG A C 1
ATOM 1421 O O . ARG A 1 183 ? 6.388 -23.672 14.846 1.00 42.69 183 ARG A O 1
ATOM 1428 N N . GLY A 1 184 ? 5.751 -21.578 14.364 1.00 33.72 184 GLY A N 1
ATOM 1429 C CA . GLY A 1 184 ? 5.377 -21.831 12.969 1.00 33.72 184 GLY A CA 1
ATOM 1430 C C . GLY A 1 184 ? 6.469 -21.347 12.017 1.00 33.72 184 GLY A C 1
ATOM 1431 O O . GLY A 1 184 ? 6.537 -20.161 11.703 1.00 33.72 184 GLY A O 1
ATOM 1432 N N . GLY A 1 185 ? 7.345 -22.255 11.585 1.00 34.38 185 GLY A N 1
ATOM 1433 C CA . GLY A 1 185 ? 8.378 -21.979 10.587 1.00 34.38 185 GLY A CA 1
ATOM 1434 C C . GLY A 1 185 ? 7.781 -21.650 9.214 1.00 34.38 185 GLY A C 1
ATOM 1435 O O . GLY A 1 185 ? 6.907 -22.355 8.717 1.00 34.38 185 GLY A O 1
ATOM 1436 N N . ARG A 1 186 ? 8.278 -20.578 8.584 1.00 41.19 186 ARG A N 1
ATOM 1437 C CA . ARG A 1 186 ? 8.057 -20.284 7.160 1.00 41.19 186 ARG A CA 1
ATOM 1438 C C . ARG A 1 186 ? 8.857 -21.277 6.318 1.00 41.19 186 ARG A C 1
ATOM 1440 O O . ARG A 1 186 ? 10.079 -21.174 6.263 1.00 41.19 186 ARG A O 1
ATOM 1447 N N . SER A 1 187 ? 8.184 -22.174 5.611 1.00 45.91 187 SER A N 1
ATOM 1448 C CA . SER A 1 187 ? 8.756 -22.849 4.446 1.00 45.91 187 SER A CA 1
ATOM 1449 C C . SER A 1 187 ? 8.557 -21.981 3.189 1.00 45.91 187 SER A C 1
ATOM 1451 O O . SER A 1 187 ? 7.499 -21.363 3.021 1.00 45.91 187 SER A O 1
ATOM 1453 N N . PRO A 1 188 ? 9.560 -21.867 2.300 1.00 42.59 188 PRO A N 1
ATOM 1454 C CA . PRO A 1 188 ? 9.401 -21.175 1.027 1.00 42.59 188 PRO A CA 1
ATOM 1455 C C . PRO A 1 188 ? 8.562 -22.032 0.067 1.00 42.59 188 PRO A C 1
ATOM 1457 O O . PRO A 1 188 ? 8.840 -23.210 -0.142 1.00 42.59 188 PRO A O 1
ATOM 1460 N N . LEU A 1 189 ? 7.526 -21.433 -0.523 1.00 53.28 189 LEU A N 1
ATOM 1461 C CA . LEU A 1 189 ? 6.697 -22.075 -1.544 1.00 53.28 189 LEU A CA 1
ATOM 1462 C C . LEU A 1 189 ? 7.463 -22.100 -2.875 1.00 53.28 189 LEU A C 1
ATOM 1464 O O . LEU A 1 189 ? 7.703 -21.052 -3.476 1.00 53.28 189 LEU A O 1
ATOM 1468 N N . LEU A 1 190 ? 7.840 -23.297 -3.322 1.00 48.62 190 LEU A N 1
ATOM 1469 C CA . LEU A 1 190 ? 8.401 -23.575 -4.646 1.00 48.62 190 LEU A CA 1
ATOM 1470 C C . LEU A 1 190 ? 7.298 -24.095 -5.578 1.00 48.62 190 LEU A C 1
ATOM 1472 O O . LEU A 1 190 ? 6.427 -24.859 -5.170 1.00 48.62 190 LEU A O 1
ATOM 1476 N N . CYS A 1 191 ? 7.339 -23.665 -6.839 1.00 42.78 191 CYS A N 1
ATOM 1477 C CA . CYS A 1 191 ? 6.419 -24.103 -7.887 1.00 42.78 191 CYS A CA 1
ATOM 1478 C C . CYS A 1 191 ? 6.747 -25.545 -8.307 1.00 42.78 191 CYS A C 1
ATOM 1480 O O . CYS A 1 191 ? 7.852 -25.814 -8.774 1.00 42.78 191 CYS A O 1
ATOM 1482 N N . THR A 1 192 ? 5.788 -26.462 -8.178 1.00 60.84 192 THR A N 1
ATOM 1483 C CA . THR A 1 192 ? 5.954 -27.904 -8.433 1.00 60.84 192 THR A CA 1
ATOM 1484 C C . THR A 1 192 ? 5.932 -28.314 -9.907 1.00 60.84 192 THR A C 1
ATOM 1486 O O . THR A 1 192 ? 5.991 -29.507 -10.180 1.00 60.84 192 THR A O 1
ATOM 1489 N N . HIS A 1 193 ? 5.868 -27.382 -10.868 1.00 61.44 193 HIS A N 1
ATOM 1490 C CA . HIS A 1 193 ? 5.665 -27.769 -12.273 1.00 61.44 193 HIS A CA 1
ATOM 1491 C C . HIS A 1 193 ? 6.722 -27.312 -13.290 1.00 61.44 193 HIS A C 1
ATOM 1493 O O . HIS A 1 193 ? 6.684 -27.780 -14.421 1.00 61.44 193 HIS A O 1
ATOM 1499 N N . THR A 1 194 ? 7.707 -26.482 -12.935 1.00 50.00 194 THR A N 1
ATOM 1500 C CA . THR A 1 194 ? 8.865 -26.214 -13.815 1.00 50.00 194 THR A CA 1
ATOM 1501 C C . THR A 1 194 ? 9.970 -25.500 -13.046 1.00 50.00 194 THR A C 1
ATOM 1503 O O . THR A 1 194 ? 9.715 -24.461 -12.440 1.00 50.00 194 THR A O 1
ATOM 1506 N N . SER A 1 195 ? 11.213 -25.969 -13.161 1.00 44.09 195 SER A N 1
ATOM 1507 C CA . SER A 1 195 ? 12.427 -25.291 -12.677 1.00 44.09 195 SER A CA 1
ATOM 1508 C C . SER A 1 195 ? 12.776 -24.018 -13.480 1.00 44.09 195 SER A C 1
ATOM 1510 O O . SER A 1 195 ? 13.907 -23.856 -13.934 1.00 44.09 195 SER A O 1
ATOM 1512 N N . ARG A 1 196 ? 11.820 -23.099 -13.701 1.00 48.19 196 ARG A N 1
ATOM 1513 C CA . ARG A 1 196 ? 12.048 -21.807 -14.379 1.00 48.19 196 ARG A CA 1
ATOM 1514 C C . ARG A 1 196 ? 11.590 -20.619 -13.533 1.00 48.19 196 ARG A C 1
ATOM 1516 O O . ARG A 1 196 ? 10.570 -20.665 -12.854 1.00 48.19 196 ARG A O 1
ATOM 1523 N N . LYS A 1 197 ? 12.404 -19.560 -13.581 1.00 40.53 197 LYS A N 1
ATOM 1524 C CA . LYS A 1 197 ? 12.299 -18.345 -12.763 1.00 40.53 197 LYS A CA 1
ATOM 1525 C C . LYS A 1 197 ? 11.071 -17.503 -13.136 1.00 40.53 197 LYS A C 1
ATOM 1527 O O . LYS A 1 197 ? 10.695 -17.426 -14.304 1.00 40.53 197 LYS A O 1
ATOM 1532 N N . MET A 1 198 ? 10.490 -16.856 -12.122 1.00 43.50 198 MET A N 1
ATOM 1533 C CA . MET A 1 198 ? 9.447 -15.834 -12.264 1.00 43.50 198 MET A CA 1
ATOM 1534 C C . MET A 1 198 ? 9.965 -14.660 -13.103 1.00 43.50 198 MET A C 1
ATOM 1536 O O . MET A 1 198 ? 11.123 -14.269 -12.959 1.00 43.50 198 MET A O 1
ATOM 1540 N N . VAL A 1 199 ? 9.107 -14.082 -13.942 1.00 46.34 199 VAL A N 1
ATOM 1541 C CA . VAL A 1 199 ? 9.414 -12.871 -14.714 1.00 46.34 199 VAL A CA 1
ATOM 1542 C C . VAL A 1 199 ? 8.417 -11.794 -14.294 1.00 46.34 199 VAL A C 1
ATOM 1544 O O . VAL A 1 199 ? 7.209 -11.996 -14.391 1.00 46.34 199 VAL A O 1
ATOM 1547 N N . TYR A 1 200 ? 8.898 -10.651 -13.801 1.00 38.94 200 TYR A N 1
ATOM 1548 C CA . TYR A 1 200 ? 8.037 -9.479 -13.603 1.00 38.94 200 TYR A CA 1
ATOM 1549 C C . TYR A 1 200 ? 7.410 -9.118 -14.947 1.00 38.94 200 TYR A C 1
ATOM 1551 O O . TYR A 1 200 ? 8.142 -8.922 -15.914 1.00 38.94 200 TYR A O 1
ATOM 1559 N N . SER A 1 201 ? 6.077 -9.104 -15.051 1.00 38.78 201 SER A N 1
ATOM 1560 C CA . SER A 1 201 ? 5.443 -8.673 -16.301 1.00 38.78 201 SER A CA 1
ATOM 1561 C C . SER A 1 201 ? 4.815 -7.307 -16.108 1.00 38.78 201 SER A C 1
ATOM 1563 O O . SER A 1 201 ? 3.862 -7.116 -15.356 1.00 38.78 201 SER A O 1
ATOM 1565 N N . ASP A 1 202 ? 5.432 -6.361 -16.803 1.00 47.56 202 ASP A N 1
ATOM 1566 C CA . ASP A 1 202 ? 5.111 -4.947 -16.824 1.00 47.56 202 ASP A CA 1
ATOM 1567 C C . ASP A 1 202 ? 3.871 -4.685 -17.675 1.00 47.56 202 ASP A C 1
ATOM 1569 O O . ASP A 1 202 ? 3.948 -4.286 -18.838 1.00 47.56 202 ASP A O 1
ATOM 1573 N N . THR A 1 203 ? 2.706 -4.851 -17.069 1.00 43.22 203 THR A N 1
ATOM 1574 C CA . THR A 1 203 ? 1.477 -4.227 -17.559 1.00 43.22 203 THR A CA 1
ATOM 1575 C C . THR A 1 203 ? 0.795 -3.524 -16.407 1.00 43.22 203 THR A C 1
ATOM 1577 O O . THR A 1 203 ? -0.163 -4.039 -15.838 1.00 43.22 203 THR A O 1
ATOM 1580 N N . LYS A 1 204 ? 1.314 -2.343 -16.066 1.00 35.41 204 LYS A N 1
ATOM 1581 C CA . LYS A 1 204 ? 0.521 -1.166 -15.701 1.00 35.41 204 LYS A CA 1
ATOM 1582 C C . LYS A 1 204 ? 1.403 0.078 -15.763 1.00 35.41 204 LYS A C 1
ATOM 1584 O O . LYS A 1 204 ? 2.519 0.100 -15.261 1.00 35.41 204 LYS A O 1
ATOM 1589 N N . LEU A 1 205 ? 0.892 1.068 -16.489 1.00 44.59 205 LEU A N 1
ATOM 1590 C CA . LEU A 1 205 ? 1.359 2.446 -16.496 1.00 44.59 205 LEU A CA 1
ATOM 1591 C C . LEU A 1 205 ? 1.355 2.945 -15.062 1.00 44.59 205 LEU A C 1
ATOM 1593 O O . LEU A 1 205 ? 0.292 3.065 -14.459 1.00 44.59 205 LEU A O 1
ATOM 1597 N N . VAL A 1 206 ? 2.538 3.216 -14.544 1.00 36.88 206 VAL A N 1
ATOM 1598 C CA . VAL A 1 206 ? 2.704 3.792 -13.230 1.00 36.88 206 VAL A CA 1
ATOM 1599 C C . VAL A 1 206 ? 3.675 4.953 -13.353 1.00 36.88 206 VAL A C 1
ATOM 1601 O O . VAL A 1 206 ? 4.854 4.788 -13.659 1.00 36.88 206 VAL A O 1
ATOM 1604 N N . SER A 1 207 ? 3.086 6.129 -13.171 1.00 37.22 207 SER A N 1
ATOM 1605 C CA . SER A 1 207 ? 3.639 7.285 -12.481 1.00 37.22 207 SER A CA 1
ATOM 1606 C C . SER A 1 207 ? 5.123 7.585 -12.713 1.00 37.22 207 SER A C 1
ATOM 1608 O O . SER A 1 207 ? 5.974 7.360 -11.856 1.00 37.22 207 SER A O 1
ATOM 1610 N N . LEU A 1 208 ? 5.394 8.282 -13.822 1.00 34.78 208 LEU A N 1
ATOM 1611 C CA . LEU A 1 208 ? 6.363 9.384 -13.837 1.00 34.78 208 LEU A CA 1
ATOM 1612 C C . LEU A 1 208 ? 5.932 10.417 -12.773 1.00 34.78 208 LEU A C 1
ATOM 1614 O O . LEU A 1 208 ? 5.247 11.393 -13.062 1.00 34.78 208 LEU A O 1
ATOM 1618 N N . LYS A 1 209 ? 6.263 10.147 -11.509 1.00 37.06 209 LYS A N 1
ATOM 1619 C CA . LYS A 1 209 ? 6.158 11.076 -10.370 1.00 37.06 209 LYS A CA 1
ATOM 1620 C C . LYS A 1 209 ? 7.439 11.065 -9.539 1.00 37.06 209 LYS A C 1
ATOM 1622 O O . LYS A 1 209 ? 7.424 11.190 -8.320 1.00 37.06 209 LYS A O 1
ATOM 1627 N N . VAL A 1 210 ? 8.570 10.935 -10.216 1.00 40.09 210 VAL A N 1
ATOM 1628 C CA . VAL A 1 210 ? 9.866 11.285 -9.647 1.00 40.09 210 VAL A CA 1
ATOM 1629 C C . VAL A 1 210 ? 10.470 12.275 -10.629 1.00 40.09 210 VAL A C 1
ATOM 1631 O O . VAL A 1 210 ? 10.574 11.948 -11.807 1.00 40.09 210 VAL A O 1
ATOM 1634 N N . LEU A 1 211 ? 10.818 13.466 -10.129 1.00 35.44 211 LEU A N 1
ATOM 1635 C CA . LEU A 1 211 ? 11.387 14.628 -10.839 1.00 35.44 211 LEU A CA 1
ATOM 1636 C C . LEU A 1 211 ? 10.397 15.688 -11.350 1.00 35.44 211 LEU A C 1
ATOM 1638 O O . LEU A 1 211 ? 10.553 16.190 -12.454 1.00 35.44 211 LEU A O 1
ATOM 1642 N N . VAL A 1 212 ? 9.422 16.094 -10.529 1.00 34.25 212 VAL A N 1
ATOM 1643 C CA . VAL A 1 212 ? 8.896 17.469 -10.616 1.00 34.25 212 VAL A CA 1
ATOM 1644 C C . VAL A 1 212 ? 8.648 18.003 -9.206 1.00 34.25 212 VAL A C 1
ATOM 1646 O O . VAL A 1 212 ? 7.648 17.673 -8.572 1.00 34.25 212 VAL A O 1
ATOM 1649 N N . THR A 1 213 ? 9.558 18.844 -8.735 1.00 28.06 213 THR A N 1
ATOM 1650 C CA . THR A 1 213 ? 9.282 19.948 -7.803 1.00 28.06 213 THR A CA 1
ATOM 1651 C C . THR A 1 213 ? 10.076 21.157 -8.310 1.00 28.06 213 THR A C 1
ATOM 1653 O O . THR A 1 213 ? 11.105 20.929 -8.944 1.00 28.06 213 THR A O 1
ATOM 1656 N N . PRO A 1 214 ? 9.539 22.376 -8.127 1.00 35.44 214 PRO A N 1
ATOM 1657 C CA . PRO A 1 214 ? 9.561 23.475 -9.100 1.00 35.44 214 PRO A CA 1
ATOM 1658 C C . PRO A 1 214 ? 10.941 24.016 -9.467 1.00 35.44 214 PRO A C 1
ATOM 1660 O O . PRO A 1 214 ? 11.843 23.984 -8.602 1.00 35.44 214 PRO A O 1
#

Solvent-accessible surface area (backbone atoms only — not comparable to full-atom values): 13889 Å² total; per-residue (Å²): 114,66,47,62,49,54,60,69,74,46,54,74,87,56,53,83,78,54,77,90,51,96,44,53,66,58,37,50,48,54,50,42,70,71,63,52,80,53,52,68,62,52,48,49,51,48,52,51,54,50,75,67,54,51,52,54,91,93,58,54,72,66,60,44,50,53,56,53,49,50,47,51,51,56,41,46,57,76,55,64,64,59,35,79,84,56,86,89,66,83,79,53,57,59,58,53,52,50,51,53,50,53,54,48,53,40,50,51,56,53,58,23,47,67,76,45,78,84,50,49,64,61,42,51,60,54,69,70,40,97,66,74,69,57,58,67,59,52,50,54,54,48,50,53,52,52,52,54,46,56,56,50,58,62,47,55,78,75,47,81,80,82,84,80,88,79,89,76,88,88,80,91,83,82,89,86,90,82,89,83,89,82,88,80,81,86,76,84,89,75,74,92,84,57,103,68,82,87,38,77,50,90,81,73,95,58,77,94,78,78,84,82,77,136

Radius of gyration: 25.9 Å; Cα contacts (8 Å, |Δi|>4): 115; chains: 1; bounding box: 50×51×82 Å

pLDDT: mean 71.09, std 20.55, range [28.06, 93.56]

Mean predicted aligned error: 16.27 Å

Sequence (214 aa):
MIVAWIFNTIDPSLRSSISYRDSARDLREDIRQRFSVGNGVKIYQLKCELTDCKQRSGESIMTYFNRLKKLWDDVNDYDALPSCSCNGCRCGITVALLKRRADNQVREFLMGLGLEPYYAAVRSNLLGRDTLPSLNLVYSRLIQEEEVRAATVVKTEATAPMTFAVRGPVSNTAGRGAGGAGRGGRSPLLCTHTSRKMVYSDTKLVSLKVLVTP

Secondary structure (DSSP, 8-state):
-HHHHHHHHS-HHHHTTS---SSHHHHHHHHHHHH-TTHHHHHHHHHHHHHH--PPTT--HHHHHHHHHHHHHHHHHHSPPEE--STT----HHHHHHHHHHHHHHHHHHHHTTTSGGGHHHHHHHHTSSSPPPHHHHHHHHHHHHHHHHHHHHHHHH---------------------------------TT-S---EE---S-----SS---

Organism: Cuscuta europaea (NCBI:txid41803)